Protein AF-A0A9P7EJX8-F1 (afdb_monomer)

Solvent-accessible surface area (backbone atoms only — not comparable to full-atom values): 15340 Å² total; per-residue (Å²): 136,83,82,81,83,66,91,80,77,74,82,81,73,93,56,103,57,79,63,87,86,61,82,77,66,73,49,73,48,59,25,23,28,39,78,60,72,62,16,41,35,66,55,24,48,27,81,66,81,77,75,53,60,70,74,69,11,28,27,28,39,29,32,31,65,35,89,52,68,70,56,25,50,55,35,51,53,51,51,52,51,51,50,51,50,48,61,71,68,46,83,40,96,41,62,50,67,29,66,46,76,57,99,92,43,66,27,44,43,34,44,42,62,32,36,41,76,42,96,66,75,48,77,94,48,93,87,71,68,67,66,65,63,58,50,51,47,50,63,75,46,68,83,57,70,64,58,80,91,47,42,72,60,48,66,63,42,52,40,50,30,39,83,46,79,61,54,36,27,49,94,90,38,79,47,56,37,82,49,33,46,71,60,50,39,51,12,32,31,36,39,33,30,35,75,46,78,49,73,61,88,66,36,28,35,45,42,32,34,70,69,37,32,38,56,76,40,78,26,83,75,70,73,76,60,90,66,74,76,79,74,79,54,69,76,48,50,58,54,51,50,55,52,50,54,60,53,55,61,60,63,69,73,72,79,84,83,87,87,131

Radius of gyration: 24.6 Å; Cα contacts (8 Å, |Δi|>4): 377; chains: 1; bounding box: 68×64×79 Å

Organism: NCBI:txid48587

pLDDT: mean 80.69, std 19.24, range [31.59, 98.5]

Sequence (260 aa):
MTQHFDPHSYHIKQSNVVNEDEEPFLTTIVGCTSTYHLRCGPAGNHFSGGMSPLEKAKFQFHICRPVNAELGTDFTAAVNNLETLQNQVGKTKEYKNMIVEDVTGKMICFTSNVFTTRDETVPDSPHRQNTQNASKMDEETRDWPIPDELLKEFDILKYKFKAHPFPLYHENHLVQPVHANEIINSTMVEVQFHIQHWQIKDIGSFQATPEKVTILKLGLIRVLSNYKCPIEEEDNAEQLELKRMHLNDKASTSKVVSET

Nearest PDB structures (foldseek):
  5odj-assembly1_A  TM=6.185E-01  e=7.480E-05  Hafnia phage Enc34
  4jg2-assembly1_A  TM=5.163E-01  e=2.854E-04  Bacillus cereus ATCC 10987
  5odk-assembly2_B  TM=5.270E-01  e=1.293E-04  Hafnia phage Enc34
  4klk-assembly1_A  TM=5.809E-01  e=1.771E-03  Enterococcus faecalis V583
  5odk-assembly1_A  TM=5.038E-01  e=7.556E-04  Hafnia phage Enc34

Structure (mmCIF, N/CA/C/O backbone):
data_AF-A0A9P7EJX8-F1
#
_entry.id   AF-A0A9P7EJX8-F1
#
loop_
_atom_site.group_PDB
_atom_site.id
_atom_site.type_symbol
_atom_site.label_atom_id
_atom_site.label_alt_id
_atom_site.label_comp_id
_atom_site.label_asym_id
_atom_site.label_entity_id
_atom_site.label_seq_id
_ato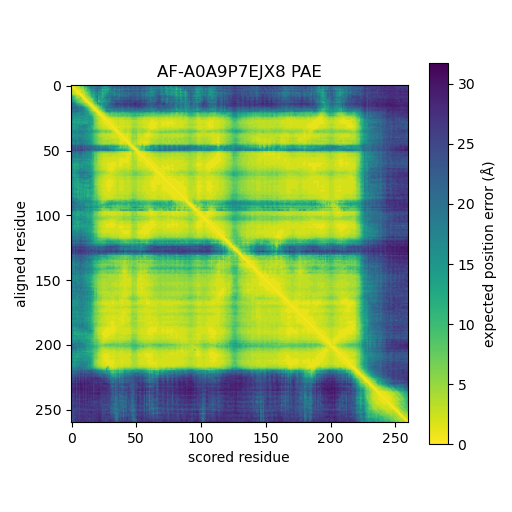m_site.pdbx_PDB_ins_code
_atom_site.Cartn_x
_atom_site.Cartn_y
_atom_site.Cartn_z
_atom_site.occupancy
_atom_site.B_iso_or_equiv
_atom_site.auth_seq_id
_atom_site.auth_comp_id
_atom_site.auth_asym_id
_atom_site.auth_atom_id
_atom_site.pdbx_PDB_model_num
ATOM 1 N N . MET A 1 1 ? -5.605 -17.140 17.287 1.00 33.16 1 MET A N 1
ATOM 2 C CA . MET A 1 1 ? -4.681 -16.562 18.285 1.00 33.16 1 MET A CA 1
ATOM 3 C C . MET A 1 1 ? -4.890 -15.063 18.248 1.00 33.16 1 MET A C 1
ATOM 5 O O . MET A 1 1 ? -4.508 -14.446 17.267 1.00 33.16 1 MET A O 1
ATOM 9 N N . THR A 1 2 ? -5.580 -14.501 19.234 1.00 31.59 2 THR A N 1
ATOM 10 C CA . THR A 1 2 ? -5.871 -13.063 19.300 1.00 31.59 2 THR A CA 1
ATOM 11 C C . THR A 1 2 ? -4.712 -12.403 20.042 1.00 31.59 2 THR A C 1
ATOM 13 O O . THR A 1 2 ? -4.545 -12.644 21.236 1.00 31.59 2 THR A O 1
ATOM 16 N N . GLN A 1 3 ? -3.852 -11.655 19.345 1.00 35.38 3 GLN A N 1
ATOM 17 C CA . GLN A 1 3 ? -2.844 -10.837 20.022 1.00 35.38 3 GLN A CA 1
ATOM 18 C C . GLN A 1 3 ? -3.570 -9.703 20.749 1.00 35.38 3 GLN A C 1
ATOM 20 O O . GLN A 1 3 ? -4.262 -8.895 20.134 1.00 35.38 3 GLN A O 1
ATOM 25 N N . HIS A 1 4 ? -3.461 -9.688 22.075 1.00 35.22 4 HIS A N 1
ATOM 26 C CA . HIS A 1 4 ? -4.051 -8.647 22.901 1.00 35.22 4 HIS A CA 1
ATOM 27 C C . HIS A 1 4 ? -3.188 -7.388 22.772 1.00 35.22 4 HIS A C 1
ATOM 29 O O . HIS A 1 4 ? -2.002 -7.406 23.092 1.00 35.22 4 HIS A O 1
ATOM 35 N N . PHE A 1 5 ? -3.775 -6.320 22.243 1.00 42.06 5 PHE A N 1
ATOM 36 C CA . PHE A 1 5 ? -3.111 -5.037 22.039 1.00 42.06 5 PHE A CA 1
ATOM 37 C C . PHE A 1 5 ? -2.985 -4.316 23.391 1.00 42.06 5 PHE A C 1
ATOM 39 O O . PHE A 1 5 ? -4.009 -3.974 23.983 1.00 42.06 5 PHE A O 1
ATOM 46 N N . ASP A 1 6 ? -1.763 -4.113 23.893 1.00 47.56 6 ASP A N 1
ATOM 47 C CA . ASP A 1 6 ? -1.512 -3.316 25.102 1.00 47.56 6 ASP A CA 1
ATOM 48 C C . ASP A 1 6 ? -1.245 -1.844 24.718 1.00 47.56 6 ASP A C 1
ATOM 50 O O . ASP A 1 6 ? -0.163 -1.536 24.203 1.00 47.56 6 ASP A O 1
ATOM 54 N N . PRO A 1 7 ? -2.194 -0.919 24.971 1.00 40.44 7 PRO A N 1
ATOM 55 C CA . PRO A 1 7 ? -2.060 0.498 24.637 1.00 40.44 7 PRO A CA 1
ATOM 56 C C . PRO A 1 7 ? -0.986 1.238 25.454 1.00 40.44 7 PRO A C 1
ATOM 58 O O . PRO A 1 7 ? -0.705 2.399 25.160 1.00 40.44 7 PRO A O 1
ATOM 61 N N . HIS A 1 8 ? -0.378 0.613 26.468 1.00 38.78 8 HIS A N 1
ATOM 62 C CA . HIS A 1 8 ? 0.602 1.252 27.349 1.00 38.78 8 HIS A CA 1
ATOM 63 C C . HIS A 1 8 ? 2.061 0.852 27.086 1.00 38.78 8 HIS A C 1
ATOM 65 O O . HIS A 1 8 ? 2.954 1.439 27.695 1.00 38.78 8 HIS A O 1
ATOM 71 N N . SER A 1 9 ? 2.334 -0.069 26.153 1.00 35.59 9 SER A N 1
ATOM 72 C CA . SER A 1 9 ? 3.714 -0.483 25.826 1.00 35.59 9 SER A CA 1
ATOM 73 C C . SER A 1 9 ? 4.438 0.424 24.812 1.00 35.59 9 SER A C 1
ATOM 75 O O . SER A 1 9 ? 5.581 0.162 24.439 1.00 35.59 9 SER A O 1
ATOM 77 N N . TYR A 1 10 ? 3.814 1.522 24.375 1.00 43.91 10 TYR A N 1
ATOM 78 C CA . TYR A 1 10 ? 4.376 2.395 23.344 1.00 43.91 10 TYR A CA 1
ATOM 79 C C . TYR A 1 10 ? 5.383 3.403 23.906 1.00 43.91 10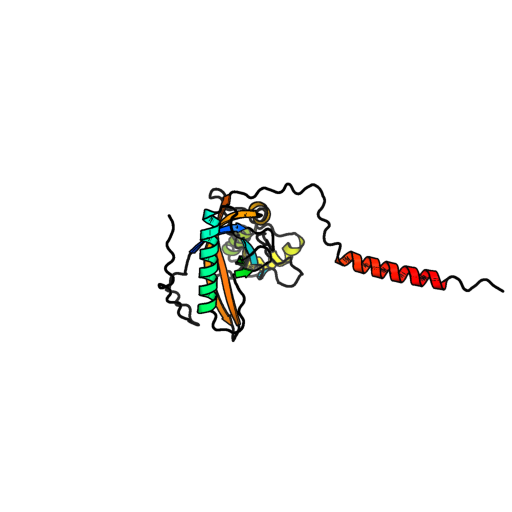 TYR A C 1
ATOM 81 O O . TYR A 1 10 ? 5.023 4.445 24.456 1.00 43.91 10 TYR A O 1
ATOM 89 N N . HIS A 1 11 ? 6.669 3.151 23.666 1.00 35.59 11 HIS A N 1
ATOM 90 C CA . HIS A 1 11 ? 7.704 4.183 23.704 1.00 35.59 11 HIS A CA 1
ATOM 91 C C . HIS A 1 11 ? 7.912 4.770 22.304 1.00 35.59 11 HIS A C 1
ATOM 93 O O . HIS A 1 11 ? 8.893 4.479 21.633 1.00 35.59 11 HIS A O 1
ATOM 99 N N . ILE A 1 12 ? 6.998 5.635 21.855 1.00 38.69 12 ILE A N 1
ATOM 100 C CA . ILE A 1 12 ? 7.214 6.412 20.626 1.00 38.69 12 ILE A CA 1
ATOM 101 C C . ILE A 1 12 ? 8.067 7.627 20.979 1.00 38.69 12 ILE A C 1
ATOM 103 O O . ILE A 1 12 ? 7.575 8.643 21.478 1.00 38.69 12 ILE A O 1
ATOM 107 N N . LYS A 1 13 ? 9.375 7.522 20.740 1.00 37.62 13 LYS A N 1
ATOM 108 C CA . LYS A 1 13 ? 10.262 8.684 20.750 1.00 37.62 13 LYS A CA 1
ATOM 109 C C . LYS A 1 13 ? 10.096 9.432 19.432 1.00 37.62 13 LYS A C 1
ATOM 111 O O . LYS A 1 13 ? 10.305 8.886 18.358 1.00 37.62 13 LYS A O 1
ATOM 116 N N . GLN A 1 14 ? 9.735 10.710 19.522 1.00 36.97 14 GLN A N 1
ATOM 117 C CA . GLN A 1 14 ? 9.867 11.645 18.409 1.00 36.97 14 GLN A CA 1
ATOM 118 C C . GLN A 1 14 ? 11.360 11.859 18.149 1.00 36.97 14 GLN A C 1
ATOM 120 O O . GLN A 1 14 ? 11.979 12.700 18.800 1.00 36.97 14 GLN A O 1
ATOM 125 N N . SER A 1 15 ? 11.963 11.085 17.254 1.00 35.75 15 SER A N 1
ATOM 126 C CA . SER A 1 15 ? 13.341 11.312 16.840 1.00 35.75 15 SER A CA 1
ATOM 127 C C . SER A 1 15 ? 13.385 11.750 15.378 1.00 35.75 15 SER A C 1
ATOM 129 O O . SER A 1 15 ? 12.932 11.061 14.474 1.00 35.75 15 SER A O 1
ATOM 131 N N . ASN A 1 16 ? 14.008 12.904 15.136 1.00 39.25 16 ASN A N 1
ATOM 132 C CA . ASN A 1 16 ? 14.487 13.308 13.806 1.00 39.25 16 ASN A CA 1
ATOM 133 C C . ASN A 1 16 ? 15.722 12.484 13.366 1.00 39.25 16 ASN A C 1
ATOM 135 O O . ASN A 1 16 ? 16.408 12.844 12.416 1.00 39.25 16 ASN A O 1
ATOM 139 N N . VAL A 1 17 ? 16.026 11.411 14.099 1.00 44.44 17 VAL A N 1
ATOM 140 C CA . VAL A 1 17 ? 17.123 10.471 13.897 1.00 44.44 17 VAL A CA 1
ATOM 141 C C . VAL A 1 17 ? 16.513 9.100 14.151 1.00 44.44 17 VAL A C 1
ATOM 143 O O . VAL A 1 17 ? 16.244 8.749 15.299 1.00 44.44 17 VAL A O 1
ATOM 146 N N . VAL A 1 18 ? 16.193 8.365 13.091 1.00 50.22 18 VAL A N 1
ATOM 147 C CA . VAL A 1 18 ? 15.819 6.954 13.217 1.00 50.22 18 VAL A CA 1
ATOM 148 C C . VAL A 1 18 ? 17.019 6.269 13.869 1.00 50.22 18 VAL A C 1
ATOM 150 O O . VAL A 1 18 ? 18.108 6.294 13.302 1.00 50.22 18 VAL A O 1
ATOM 153 N N . ASN A 1 19 ? 16.864 5.746 15.087 1.00 50.44 19 ASN A N 1
ATOM 154 C CA . ASN A 1 19 ? 17.836 4.786 15.597 1.00 50.44 19 ASN A CA 1
ATOM 155 C C . ASN A 1 19 ? 17.706 3.568 14.682 1.00 50.44 19 ASN A C 1
ATOM 157 O O . ASN A 1 19 ? 16.684 2.891 14.730 1.00 50.44 19 ASN A O 1
ATOM 161 N N . GLU A 1 20 ? 18.702 3.329 13.828 1.00 58.47 20 GLU A N 1
ATOM 162 C CA . GLU A 1 20 ? 18.713 2.199 12.884 1.00 58.47 20 GLU A CA 1
ATOM 163 C C . GLU A 1 20 ? 18.635 0.834 13.597 1.00 58.47 20 GLU A C 1
ATOM 165 O O . GLU A 1 20 ? 18.318 -0.170 12.967 1.00 58.47 20 GLU A O 1
ATOM 170 N N . ASP A 1 21 ? 18.863 0.813 14.914 1.00 66.50 21 ASP A N 1
ATOM 171 C CA . ASP A 1 21 ? 18.876 -0.389 15.747 1.00 66.50 21 ASP A CA 1
ATOM 172 C C . ASP A 1 21 ? 17.504 -0.786 16.333 1.00 66.50 21 ASP A C 1
ATOM 174 O O . ASP A 1 21 ? 17.399 -1.840 16.962 1.00 66.50 21 ASP A O 1
ATOM 178 N N . GLU A 1 22 ? 16.451 0.030 16.187 1.00 73.81 22 GLU A N 1
ATOM 179 C CA . GLU A 1 22 ? 15.116 -0.319 16.699 1.00 73.81 22 GLU A CA 1
ATOM 180 C C . GLU A 1 22 ? 14.277 -1.035 15.628 1.00 73.81 22 GLU A C 1
ATOM 182 O O . GLU A 1 22 ? 14.058 -0.523 14.529 1.00 73.81 22 GLU A O 1
ATOM 187 N N . GLU A 1 23 ? 13.794 -2.236 15.962 1.00 78.44 23 GLU A N 1
ATOM 188 C CA . GLU A 1 23 ? 12.949 -3.044 15.081 1.00 78.44 23 GLU A CA 1
ATOM 189 C C . GLU A 1 23 ? 11.641 -2.292 14.758 1.00 78.44 23 GLU A C 1
ATOM 191 O O . GLU A 1 23 ? 10.986 -1.772 15.672 1.00 78.44 23 GLU A O 1
ATOM 196 N N . PRO A 1 24 ? 11.240 -2.192 13.474 1.00 80.94 24 PRO A N 1
ATOM 197 C CA . PRO A 1 24 ? 10.041 -1.458 13.098 1.00 80.94 24 PRO A CA 1
ATOM 198 C C . PRO A 1 24 ? 8.798 -2.083 13.739 1.00 80.94 24 PRO A C 1
ATOM 200 O O . PRO A 1 24 ? 8.643 -3.302 13.793 1.00 80.94 24 PRO A O 1
ATOM 203 N N . PHE A 1 25 ? 7.871 -1.235 14.191 1.00 85.19 25 PHE A N 1
ATOM 204 C CA . PHE A 1 25 ? 6.583 -1.701 14.699 1.00 85.19 25 PHE A CA 1
ATOM 205 C C . PHE A 1 25 ? 5.805 -2.405 13.583 1.00 85.19 25 PHE A C 1
ATOM 207 O O . PHE A 1 25 ? 5.335 -1.757 12.645 1.00 85.19 25 PHE A O 1
ATOM 214 N N . LEU A 1 26 ? 5.653 -3.721 13.723 1.00 92.00 26 LEU A N 1
ATOM 215 C CA . LEU A 1 26 ? 4.950 -4.582 12.784 1.00 92.00 26 LEU A CA 1
ATOM 216 C C . LEU A 1 26 ? 3.637 -5.062 13.396 1.00 92.00 26 LEU A C 1
ATOM 218 O O . LEU A 1 26 ? 3.611 -5.603 14.502 1.00 92.00 26 LEU A O 1
ATOM 222 N N . THR A 1 27 ? 2.537 -4.881 12.675 1.00 95.38 27 THR A N 1
ATOM 223 C CA . THR A 1 27 ? 1.206 -5.300 13.124 1.00 95.38 27 THR A CA 1
ATOM 224 C C . THR A 1 27 ? 0.407 -5.910 11.978 1.00 95.38 27 THR A C 1
ATOM 226 O O . THR A 1 27 ? 0.772 -5.779 10.809 1.00 95.38 27 THR A O 1
ATOM 229 N N . THR A 1 28 ? -0.693 -6.579 12.318 1.00 97.31 28 THR A N 1
ATOM 230 C CA . THR A 1 28 ? -1.565 -7.267 11.368 1.00 97.31 28 THR A CA 1
ATOM 231 C C . THR A 1 28 ? -3.013 -6.851 11.573 1.00 97.31 28 THR A C 1
ATOM 233 O O . THR A 1 28 ? -3.493 -6.753 12.702 1.00 97.31 28 THR A O 1
ATOM 236 N N . ILE A 1 29 ? -3.735 -6.643 10.475 1.00 98.06 29 ILE A N 1
ATOM 237 C CA . ILE A 1 29 ? -5.169 -6.358 10.486 1.00 98.06 29 ILE A CA 1
ATOM 238 C C . ILE A 1 29 ? -5.903 -7.167 9.424 1.00 98.06 29 ILE A C 1
ATOM 240 O O . ILE A 1 29 ? -5.393 -7.386 8.329 1.00 98.06 29 ILE A O 1
ATOM 244 N N . VAL A 1 30 ? -7.127 -7.583 9.738 1.00 98.19 30 VAL A N 1
ATOM 245 C CA . VAL A 1 30 ? -8.012 -8.271 8.795 1.00 98.19 30 VAL A CA 1
ATOM 246 C C . VAL A 1 30 ? -9.141 -7.333 8.391 1.00 98.19 30 VAL A C 1
ATOM 248 O O . VAL A 1 30 ? -9.837 -6.792 9.246 1.00 98.19 30 VAL A O 1
ATOM 251 N N . GLY A 1 31 ? -9.333 -7.146 7.088 1.00 97.38 31 GLY A N 1
ATOM 252 C CA . GLY A 1 31 ? -10.320 -6.224 6.530 1.00 97.38 31 GLY A CA 1
ATOM 253 C C . GLY A 1 31 ? -10.897 -6.714 5.206 1.00 97.38 31 GLY A C 1
ATOM 254 O O . GLY A 1 31 ? -10.436 -7.699 4.631 1.00 97.38 31 GLY A O 1
ATOM 255 N N . CYS A 1 32 ? -11.907 -6.012 4.704 1.00 97.19 32 CYS A N 1
ATOM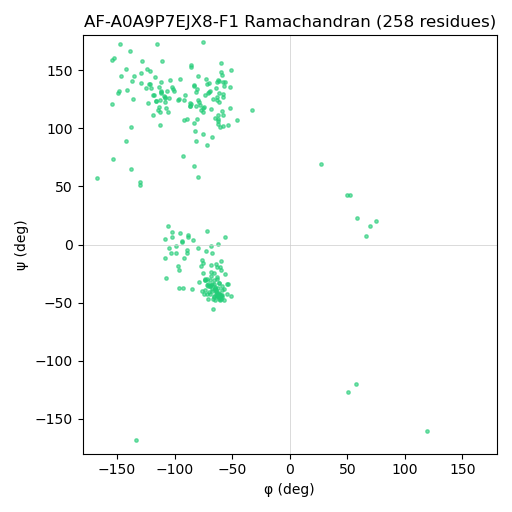 256 C CA . CYS A 1 32 ? -12.366 -6.152 3.323 1.00 97.19 32 CYS A CA 1
ATOM 257 C C . CYS A 1 32 ? -11.800 -4.999 2.506 1.00 97.19 32 CYS A C 1
ATOM 259 O O . CYS A 1 32 ? -11.878 -3.854 2.930 1.00 97.19 32 CYS A O 1
ATOM 261 N N . THR A 1 33 ? -11.227 -5.258 1.345 1.00 96.75 33 THR A N 1
ATOM 262 C CA . THR A 1 33 ? -10.736 -4.175 0.491 1.00 96.75 33 THR A CA 1
ATOM 263 C C . THR A 1 33 ? -11.891 -3.381 -0.111 1.00 96.75 33 THR A C 1
ATOM 265 O O . THR A 1 33 ? -12.909 -3.930 -0.541 1.00 96.75 33 THR A O 1
ATOM 268 N N . SER A 1 34 ? -11.730 -2.063 -0.152 1.00 93.81 34 SER A N 1
ATOM 269 C CA . SER A 1 34 ? -12.680 -1.183 -0.819 1.00 93.81 34 SER A CA 1
ATOM 270 C C . SER A 1 34 ? -12.452 -1.191 -2.329 1.00 93.81 34 SER A C 1
ATOM 272 O O . SER A 1 34 ? -11.321 -1.238 -2.809 1.00 93.81 34 SER A O 1
ATOM 274 N N . THR A 1 35 ? -13.545 -1.079 -3.081 1.00 90.19 35 THR A N 1
ATOM 275 C CA . THR A 1 35 ? -13.505 -0.797 -4.530 1.00 90.19 35 THR A CA 1
ATOM 276 C C . THR A 1 35 ? -12.996 0.622 -4.828 1.00 90.19 35 THR A C 1
ATOM 278 O O . THR A 1 35 ? -12.598 0.923 -5.951 1.00 90.19 35 THR A O 1
ATOM 281 N N . TYR A 1 36 ? -13.016 1.503 -3.825 1.00 87.56 36 TYR A N 1
ATOM 282 C CA . TYR A 1 36 ? -12.664 2.911 -3.943 1.00 87.56 36 TYR A CA 1
ATOM 283 C C . TYR A 1 36 ? -11.144 3.133 -3.894 1.00 87.56 36 TYR A C 1
ATOM 285 O O . TYR A 1 36 ? -10.459 2.638 -2.995 1.00 87.56 36 TYR A O 1
ATOM 293 N N . HIS A 1 37 ? -10.623 3.910 -4.854 1.00 84.94 37 HIS A N 1
ATOM 294 C CA . HIS A 1 37 ? -9.191 4.232 -5.009 1.00 84.94 37 HIS A CA 1
ATOM 295 C C . HIS A 1 37 ? -8.263 3.017 -4.980 1.00 84.94 37 HIS A C 1
ATOM 297 O O . HIS A 1 37 ? -7.190 3.049 -4.378 1.00 84.94 37 HIS A O 1
ATOM 303 N N . LEU A 1 38 ? -8.665 1.944 -5.658 1.00 92.38 38 LEU A N 1
ATOM 304 C CA . LEU A 1 38 ? -7.834 0.761 -5.805 1.00 92.38 38 LEU A CA 1
ATOM 305 C C . LEU A 1 38 ? -6.792 0.954 -6.919 1.00 92.38 38 LEU A C 1
ATOM 307 O O . LEU A 1 38 ? -7.112 0.981 -8.109 1.00 92.38 38 LEU A O 1
ATOM 311 N N . ARG A 1 39 ? -5.530 1.115 -6.523 1.00 94.62 39 ARG A N 1
ATOM 312 C CA . ARG A 1 39 ? -4.381 1.442 -7.378 1.00 94.62 39 ARG A CA 1
ATOM 313 C C . ARG A 1 39 ? -3.220 0.478 -7.117 1.00 94.62 39 ARG A C 1
ATOM 315 O O . ARG A 1 39 ? -2.110 0.911 -6.860 1.00 94.62 39 ARG A O 1
ATOM 322 N N . CYS A 1 40 ? -3.462 -0.826 -7.154 1.00 94.06 40 CYS A N 1
ATOM 323 C CA . CYS A 1 40 ? -2.469 -1.888 -6.937 1.00 94.06 40 CYS A CA 1
ATOM 324 C C . CYS A 1 40 ? -1.817 -2.417 -8.231 1.00 94.06 40 CYS A C 1
ATOM 326 O O . CYS A 1 40 ? -1.032 -3.358 -8.178 1.00 94.06 40 CYS A O 1
ATOM 328 N N . GLY A 1 41 ? -2.153 -1.842 -9.390 1.00 92.56 41 GLY A N 1
ATOM 329 C CA . GLY A 1 41 ? -1.564 -2.209 -10.679 1.00 92.56 41 GLY A CA 1
ATOM 330 C C . GLY A 1 41 ? -0.130 -1.684 -10.882 1.00 92.56 41 GLY A C 1
ATOM 331 O O . GLY A 1 41 ? 0.356 -0.880 -10.089 1.00 92.56 41 GLY A O 1
ATOM 332 N N . PRO A 1 42 ? 0.534 -2.063 -11.985 1.00 90.75 42 PRO A N 1
ATOM 333 C CA . PRO A 1 42 ? 1.966 -1.829 -12.249 1.00 90.75 42 PRO A CA 1
ATOM 334 C C . PRO A 1 42 ? 2.393 -0.358 -12.374 1.00 90.75 42 PRO A C 1
ATOM 336 O O . PRO A 1 42 ? 3.579 -0.061 -12.269 1.00 90.75 42 PRO A O 1
ATOM 339 N N . ALA A 1 43 ? 1.446 0.560 -12.585 1.00 92.31 43 ALA A N 1
ATOM 340 C CA . ALA A 1 43 ? 1.679 2.008 -12.594 1.00 92.31 43 ALA A CA 1
ATOM 341 C C . ALA A 1 43 ? 1.094 2.714 -11.355 1.00 92.31 43 ALA A C 1
ATOM 343 O O . ALA A 1 43 ? 1.091 3.943 -11.276 1.00 92.31 43 ALA A O 1
ATOM 344 N N . GLY A 1 44 ? 0.550 1.953 -10.399 1.00 92.38 44 GLY A N 1
ATOM 345 C CA . GLY A 1 44 ? -0.062 2.474 -9.184 1.00 92.38 44 GLY A CA 1
ATOM 346 C C . GLY A 1 44 ? -1.088 3.576 -9.459 1.00 92.38 44 GLY A C 1
ATOM 347 O O . GLY A 1 44 ? -2.024 3.414 -10.246 1.00 92.38 44 GLY A O 1
ATOM 348 N N . ASN A 1 45 ? -0.902 4.713 -8.796 1.00 91.56 45 ASN A N 1
ATOM 349 C CA . ASN A 1 45 ? -1.728 5.910 -8.926 1.00 91.56 45 ASN A CA 1
ATOM 350 C C . ASN A 1 45 ? -1.291 6.888 -10.040 1.00 91.56 45 ASN A C 1
ATOM 352 O O . ASN A 1 45 ? -1.865 7.968 -10.125 1.00 91.56 45 ASN A O 1
ATOM 356 N N . HIS A 1 46 ? -0.334 6.551 -10.913 1.00 88.69 46 HIS A N 1
ATOM 357 C CA . HIS A 1 46 ? 0.137 7.468 -11.965 1.00 88.69 46 HIS A CA 1
ATOM 358 C C . 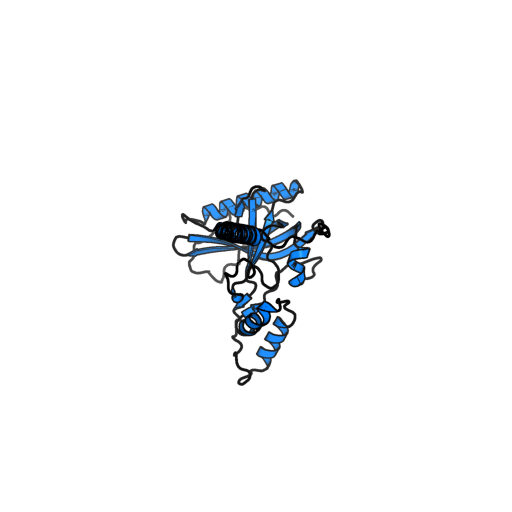HIS A 1 46 ? -0.993 7.963 -12.893 1.00 88.69 46 HIS A C 1
ATOM 360 O O . HIS A 1 46 ? -1.043 9.139 -13.246 1.00 88.69 46 HIS A O 1
ATOM 366 N N . PHE A 1 47 ? -1.952 7.091 -13.227 1.00 76.75 47 PHE A N 1
ATOM 367 C CA . PHE A 1 47 ? -3.051 7.407 -14.147 1.00 76.75 47 PHE A CA 1
ATOM 368 C C . PHE A 1 47 ? -4.127 8.354 -13.585 1.00 76.75 47 PHE A C 1
ATOM 370 O O . PHE A 1 47 ? -5.022 8.753 -14.325 1.00 76.75 47 PHE A O 1
ATOM 377 N N . SER A 1 48 ? -4.086 8.744 -12.304 1.00 66.25 48 SER A N 1
ATOM 378 C CA . SER A 1 48 ? -5.066 9.695 -11.764 1.00 66.25 48 SER A CA 1
ATOM 379 C C . SER A 1 48 ? -4.682 11.141 -12.106 1.00 66.25 48 SER A C 1
ATOM 381 O O . SER A 1 48 ? -3.978 11.800 -11.342 1.00 66.25 48 SER A O 1
ATOM 383 N N . GLY A 1 49 ? -5.139 11.636 -13.259 1.00 62.25 49 GLY A N 1
ATOM 384 C CA . GLY A 1 49 ? -5.155 13.072 -13.576 1.00 62.25 49 GLY A CA 1
ATOM 385 C C . GLY A 1 49 ? -3.804 13.713 -13.926 1.00 62.25 49 GLY A C 1
ATOM 386 O O . GLY A 1 49 ? -3.668 14.926 -13.807 1.00 62.25 49 GLY A O 1
ATOM 387 N N . GLY A 1 50 ? -2.799 12.926 -14.330 1.00 59.59 50 GLY A N 1
ATOM 388 C CA . GLY A 1 50 ? -1.569 13.435 -14.961 1.00 59.59 50 GLY A CA 1
ATOM 389 C C . GLY A 1 50 ? -0.606 14.224 -14.062 1.00 59.59 50 GLY A C 1
ATOM 390 O O . GLY A 1 50 ? 0.262 14.922 -14.578 1.00 59.59 50 GLY A O 1
ATOM 391 N N . MET A 1 51 ? -0.738 14.149 -12.732 1.00 65.38 51 MET A N 1
ATOM 392 C CA . MET A 1 51 ? 0.017 15.032 -11.826 1.00 65.38 51 MET A CA 1
ATOM 393 C C . MET A 1 51 ? 1.301 14.444 -11.220 1.00 65.38 51 MET A C 1
ATOM 395 O O . MET A 1 51 ? 2.138 15.219 -10.754 1.00 65.38 51 MET A O 1
ATOM 399 N N . SER A 1 52 ? 1.510 13.122 -11.207 1.00 85.50 52 SER A N 1
ATOM 400 C CA . SER A 1 52 ? 2.718 12.529 -10.603 1.00 85.50 52 SER A CA 1
ATOM 401 C C . SER A 1 52 ? 3.582 11.770 -11.616 1.00 85.50 52 SER A C 1
ATOM 403 O O . SER A 1 52 ? 3.059 10.861 -12.259 1.00 85.50 52 SER A O 1
ATOM 405 N N . PRO A 1 53 ? 4.898 12.056 -11.701 1.00 92.50 53 PRO A N 1
ATOM 406 C CA . PRO A 1 53 ? 5.858 11.251 -12.465 1.00 92.50 53 PRO A CA 1
ATOM 407 C C . PRO A 1 53 ? 5.771 9.760 -12.123 1.00 92.50 53 PRO A C 1
ATOM 409 O O . PRO A 1 53 ? 5.469 9.422 -10.972 1.00 92.50 53 PRO A O 1
ATOM 412 N N . LEU A 1 54 ? 6.077 8.874 -13.076 1.00 93.75 54 LEU A N 1
ATOM 413 C CA . LEU A 1 54 ? 5.992 7.423 -12.875 1.00 93.75 54 LEU A CA 1
ATOM 414 C C . LEU A 1 54 ? 6.879 6.952 -11.714 1.00 93.75 54 LEU A C 1
ATOM 416 O O . LEU A 1 54 ? 6.459 6.108 -10.932 1.00 93.75 54 LEU A O 1
ATOM 420 N N . GLU A 1 55 ? 8.047 7.569 -11.510 1.00 94.31 55 GLU A N 1
ATOM 421 C CA . GLU A 1 55 ? 8.958 7.281 -10.382 1.00 94.31 55 GLU A CA 1
ATOM 422 C C . GLU A 1 55 ? 8.340 7.528 -8.996 1.00 94.31 55 GLU A C 1
ATOM 424 O O . GLU A 1 55 ? 8.818 6.989 -8.001 1.00 94.31 55 GLU A O 1
ATOM 429 N N . LYS A 1 56 ? 7.264 8.320 -8.917 1.00 94.81 56 LYS A N 1
ATOM 430 C CA . LYS A 1 56 ? 6.523 8.600 -7.678 1.00 94.81 56 LYS A CA 1
ATOM 431 C C . LYS A 1 56 ? 5.227 7.805 -7.571 1.00 94.81 56 LYS A C 1
ATOM 433 O O . LYS A 1 56 ? 4.455 8.054 -6.643 1.00 94.81 56 LYS A O 1
ATOM 438 N N . ALA A 1 57 ? 4.976 6.885 -8.503 1.00 94.94 57 ALA A N 1
ATOM 439 C CA . ALA A 1 57 ? 3.806 6.030 -8.465 1.00 94.94 57 ALA A CA 1
ATOM 440 C C . ALA A 1 57 ? 3.764 5.239 -7.155 1.00 94.94 57 ALA A C 1
ATOM 442 O O . ALA A 1 57 ? 4.766 4.681 -6.694 1.00 94.94 57 ALA A O 1
ATOM 443 N N . LYS A 1 58 ? 2.574 5.176 -6.565 1.00 95.50 58 LYS A N 1
ATOM 444 C CA . LYS A 1 58 ? 2.302 4.414 -5.350 1.00 95.50 58 LYS A CA 1
ATOM 445 C C . LYS A 1 58 ? 1.217 3.388 -5.598 1.00 95.50 58 LYS A C 1
ATOM 447 O O . LYS A 1 58 ? 0.196 3.704 -6.212 1.00 95.50 58 LYS A O 1
ATOM 452 N N . PHE A 1 59 ? 1.416 2.193 -5.056 1.00 96.19 59 PHE A N 1
ATOM 453 C CA . PHE A 1 59 ? 0.298 1.325 -4.759 1.00 96.19 59 PHE A CA 1
ATOM 454 C C . PHE A 1 59 ? -0.558 1.990 -3.694 1.00 96.19 59 PHE A C 1
ATOM 456 O O . PHE A 1 59 ? -0.028 2.503 -2.707 1.00 96.19 59 PHE A O 1
ATOM 463 N N . GLN A 1 60 ? -1.868 1.973 -3.890 1.00 96.19 60 GLN A N 1
ATOM 464 C CA . GLN A 1 60 ? -2.812 2.480 -2.907 1.00 96.19 60 GLN A CA 1
ATOM 465 C C . GLN A 1 60 ? -4.046 1.591 -2.867 1.00 96.19 60 GLN A C 1
ATOM 467 O O . GLN A 1 60 ? -4.598 1.242 -3.908 1.00 96.19 60 GLN A O 1
ATOM 472 N N . PHE A 1 61 ? -4.478 1.227 -1.667 1.00 97.19 61 PHE A N 1
ATOM 473 C CA . PHE A 1 61 ? -5.756 0.561 -1.449 1.00 97.19 61 PHE A CA 1
ATOM 474 C C . PHE A 1 61 ? -6.276 0.879 -0.052 1.00 97.19 61 PHE A C 1
ATOM 476 O O . PHE A 1 61 ? -5.524 1.284 0.836 1.00 97.19 61 PHE A O 1
ATOM 483 N N . HIS A 1 62 ? -7.575 0.686 0.135 1.00 97.56 62 HIS A N 1
ATOM 484 C CA . HIS A 1 62 ? -8.228 0.872 1.422 1.00 97.56 62 HIS A CA 1
ATOM 485 C C . HIS A 1 62 ? -8.796 -0.457 1.893 1.00 97.56 62 HIS A C 1
ATOM 487 O O . HIS A 1 62 ? -9.303 -1.228 1.075 1.00 97.56 62 HIS A O 1
ATOM 493 N N . ILE A 1 63 ? -8.763 -0.702 3.199 1.00 97.62 63 ILE A N 1
ATOM 494 C CA . ILE A 1 63 ? -9.573 -1.759 3.809 1.00 97.62 63 ILE A CA 1
ATOM 495 C C . ILE A 1 63 ? -10.654 -1.139 4.693 1.00 97.62 63 ILE A C 1
ATOM 497 O O . ILE A 1 63 ? -10.413 -0.165 5.407 1.00 97.62 63 ILE A O 1
ATOM 501 N N . CYS A 1 64 ? -11.842 -1.721 4.638 1.00 97.31 64 CYS A N 1
ATOM 502 C CA . CYS A 1 64 ? -13.013 -1.388 5.422 1.00 97.31 64 CYS A CA 1
ATOM 503 C C . CYS A 1 64 ? -13.400 -2.556 6.341 1.00 97.31 64 CYS A C 1
ATOM 505 O O . CYS A 1 64 ? -12.848 -3.663 6.273 1.00 97.31 64 CYS A O 1
ATOM 507 N N . ARG A 1 65 ? -14.372 -2.284 7.215 1.00 96.75 65 ARG A N 1
ATOM 508 C CA . ARG A 1 65 ? -14.890 -3.246 8.187 1.00 96.75 65 ARG A CA 1
ATOM 509 C C . ARG A 1 65 ? -15.423 -4.507 7.484 1.00 96.75 65 ARG A C 1
ATOM 511 O O . ARG A 1 65 ? -16.295 -4.389 6.622 1.00 96.75 65 ARG A O 1
ATOM 518 N N . PRO A 1 66 ? -14.978 -5.715 7.878 1.00 95.31 66 PRO A N 1
ATOM 519 C CA . PRO A 1 66 ? -15.552 -6.959 7.379 1.00 95.31 66 PRO A CA 1
ATOM 520 C C . PRO A 1 66 ? -17.047 -7.093 7.690 1.00 95.31 66 PRO A C 1
ATOM 522 O O . PRO A 1 66 ? -17.520 -6.663 8.742 1.00 95.31 66 PRO A O 1
ATOM 525 N N . VAL A 1 67 ? -17.785 -7.772 6.805 1.00 91.44 67 VAL A N 1
ATOM 526 C CA . VAL A 1 67 ? -19.219 -8.077 7.003 1.00 91.44 67 VAL A CA 1
ATOM 527 C C . VAL A 1 67 ? -19.437 -9.084 8.141 1.00 91.44 67 VAL A C 1
ATOM 529 O O . VAL A 1 67 ? -20.486 -9.088 8.783 1.00 91.44 67 VAL A O 1
ATOM 532 N N . ASN A 1 68 ? -18.451 -9.946 8.407 1.00 92.94 68 ASN A N 1
ATOM 533 C CA . ASN A 1 68 ? -18.494 -10.865 9.542 1.00 92.94 68 ASN A CA 1
ATOM 534 C C . ASN A 1 68 ? -18.523 -10.068 10.862 1.00 92.94 68 ASN A C 1
ATOM 536 O O . ASN A 1 68 ? -17.672 -9.211 11.084 1.00 92.94 68 ASN A O 1
ATOM 540 N N . ALA A 1 69 ? -19.495 -10.355 11.732 1.00 92.62 69 ALA A N 1
ATOM 541 C CA . ALA A 1 69 ? -19.737 -9.573 12.946 1.00 92.62 69 ALA A CA 1
ATOM 542 C C . ALA A 1 69 ? -18.582 -9.625 13.964 1.00 92.62 69 ALA A C 1
ATOM 544 O O . ALA A 1 69 ? -18.272 -8.602 14.580 1.00 92.62 69 ALA A O 1
ATOM 545 N N . GLU A 1 70 ? -17.942 -10.788 14.119 1.00 92.25 70 GLU A N 1
ATOM 546 C CA . GLU A 1 70 ? -16.815 -10.989 15.037 1.00 92.25 70 GLU A CA 1
ATOM 547 C C . GLU A 1 70 ? -15.606 -10.178 14.557 1.00 92.25 70 GLU A C 1
ATOM 549 O O . GLU A 1 70 ? -15.158 -9.264 15.249 1.00 92.25 70 GLU A O 1
ATOM 554 N N . LEU A 1 71 ? -15.186 -10.394 13.304 1.00 94.12 71 LEU A N 1
ATOM 555 C CA . LEU A 1 71 ? -14.087 -9.643 12.684 1.00 94.12 71 LEU A CA 1
ATOM 556 C C . LEU A 1 71 ? -14.382 -8.144 12.590 1.00 94.12 71 LEU A C 1
ATOM 558 O O . LEU A 1 71 ? -13.481 -7.319 12.691 1.00 94.12 71 LEU A O 1
ATOM 562 N N . GLY A 1 72 ? -15.646 -7.770 12.396 1.00 94.75 72 GLY A N 1
ATOM 563 C CA . GLY A 1 72 ? -16.058 -6.375 12.333 1.00 94.75 72 GLY A CA 1
ATOM 564 C C . GLY A 1 72 ? -15.865 -5.638 13.660 1.00 94.75 72 GLY A C 1
ATOM 565 O O . GLY A 1 72 ? -15.547 -4.450 13.652 1.00 94.75 72 GLY A O 1
ATOM 566 N N . THR A 1 73 ? -16.044 -6.325 14.790 1.00 96.12 73 THR A N 1
ATOM 567 C CA . THR A 1 73 ? -15.827 -5.747 16.125 1.00 96.12 73 THR A CA 1
ATOM 568 C C . THR A 1 73 ? -14.340 -5.527 16.378 1.00 96.12 73 THR A C 1
ATOM 570 O O . THR A 1 73 ? -13.948 -4.415 16.740 1.00 96.12 73 THR A O 1
ATOM 573 N N . ASP A 1 74 ? -13.516 -6.535 16.083 1.00 96.69 74 ASP A N 1
ATOM 574 C CA . ASP A 1 74 ? -12.056 -6.452 16.200 1.00 96.69 74 ASP A CA 1
ATOM 575 C C . ASP A 1 74 ? -11.476 -5.373 15.277 1.00 96.69 74 ASP A C 1
ATOM 577 O O . ASP A 1 74 ? -10.652 -4.564 15.702 1.00 96.69 74 ASP A O 1
ATOM 581 N N . PHE A 1 75 ? -11.967 -5.286 14.036 1.00 96.94 75 PHE A N 1
ATOM 582 C CA . PHE A 1 75 ? -11.570 -4.245 13.090 1.00 96.94 75 PHE A CA 1
ATOM 583 C C . PHE A 1 75 ? -11.874 -2.843 13.622 1.00 96.94 75 PHE A C 1
ATOM 585 O O . PHE A 1 75 ? -11.018 -1.963 13.579 1.00 96.94 75 PHE A O 1
ATOM 592 N N . THR A 1 76 ? -13.082 -2.616 14.147 1.00 96.69 76 THR A N 1
ATOM 593 C CA . THR A 1 76 ? -13.451 -1.313 14.715 1.00 96.69 76 THR A CA 1
ATOM 594 C C . THR A 1 76 ? -12.592 -0.959 15.927 1.00 96.69 76 THR A C 1
ATOM 596 O O . THR A 1 76 ? -12.145 0.182 16.029 1.00 96.69 76 THR A O 1
ATOM 599 N N . ALA A 1 77 ? -12.308 -1.917 16.812 1.00 96.56 77 ALA A N 1
ATOM 600 C CA . ALA A 1 77 ? -11.397 -1.694 17.932 1.00 96.56 77 ALA A CA 1
ATOM 601 C C . ALA A 1 77 ? -9.984 -1.328 17.445 1.00 96.56 77 ALA A C 1
ATOM 603 O O . ALA A 1 77 ? -9.404 -0.354 17.923 1.00 96.56 77 ALA A O 1
ATOM 604 N N . ALA A 1 78 ? -9.460 -2.044 16.446 1.00 96.56 78 ALA A N 1
ATOM 605 C CA . ALA A 1 78 ? -8.152 -1.767 15.863 1.00 96.56 78 ALA A CA 1
ATOM 606 C C . ALA A 1 78 ? -8.087 -0.377 15.208 1.00 96.56 78 ALA A C 1
ATOM 608 O O . ALA A 1 78 ? -7.149 0.372 15.468 1.00 96.56 78 ALA A O 1
ATOM 609 N N . VAL A 1 79 ? -9.099 0.016 14.426 1.00 96.62 79 VAL A N 1
ATOM 610 C CA . VAL A 1 79 ? -9.180 1.359 13.826 1.00 96.62 79 VAL A CA 1
ATOM 611 C C . VAL A 1 79 ? -9.204 2.452 14.896 1.00 96.62 79 VAL A C 1
ATOM 613 O O . VAL A 1 79 ? -8.463 3.424 14.776 1.00 96.62 79 VAL A O 1
ATOM 616 N N . ASN A 1 80 ? -9.986 2.282 15.965 1.00 96.00 80 ASN A N 1
ATOM 617 C CA . ASN A 1 80 ? -10.039 3.251 17.065 1.00 96.00 80 ASN A CA 1
ATOM 618 C C . ASN A 1 80 ? -8.696 3.355 17.811 1.00 96.00 80 ASN A C 1
ATOM 620 O O . ASN A 1 80 ? -8.284 4.450 18.202 1.00 96.00 80 ASN A O 1
ATOM 624 N N . ASN A 1 81 ? -7.988 2.235 17.984 1.00 95.50 81 ASN A N 1
ATOM 625 C CA . ASN A 1 81 ? -6.649 2.226 18.574 1.00 95.50 81 ASN A CA 1
ATOM 626 C C . ASN A 1 81 ? -5.639 2.956 17.679 1.00 95.50 81 ASN A C 1
ATOM 628 O O . ASN A 1 81 ? -4.867 3.773 18.176 1.00 95.50 81 ASN A O 1
ATOM 632 N N . LEU A 1 82 ? -5.670 2.716 16.364 1.00 94.38 82 LEU A N 1
ATOM 633 C CA . LEU A 1 82 ? -4.815 3.411 15.397 1.00 94.38 82 LEU A CA 1
ATOM 634 C C . LEU A 1 82 ? -5.118 4.911 15.345 1.00 94.38 82 LEU A C 1
ATOM 636 O O . LEU A 1 82 ? -4.201 5.722 15.304 1.00 94.38 82 LEU A O 1
ATOM 640 N N . GLU A 1 83 ? -6.387 5.300 15.390 1.00 93.75 83 GLU A N 1
ATOM 641 C CA . GLU A 1 83 ? -6.790 6.705 15.444 1.00 93.75 83 GLU A CA 1
ATOM 642 C C . GLU A 1 83 ? -6.320 7.377 16.740 1.00 93.75 83 GLU A C 1
ATOM 644 O O . GLU A 1 83 ? -5.764 8.474 16.708 1.00 93.75 83 GLU A O 1
ATOM 649 N N . THR A 1 84 ? -6.460 6.693 17.878 1.00 92.56 84 THR A N 1
ATOM 650 C CA . THR A 1 84 ? -5.932 7.160 19.168 1.00 92.56 84 THR A CA 1
ATOM 651 C C . THR A 1 84 ? -4.417 7.337 19.102 1.00 92.56 84 THR A C 1
ATOM 653 O O . THR A 1 84 ? -3.905 8.365 19.543 1.00 92.56 84 THR A O 1
ATOM 656 N N . LEU A 1 85 ? -3.705 6.390 18.487 1.00 90.75 85 LEU A N 1
ATOM 657 C CA . LEU A 1 85 ? -2.265 6.469 18.262 1.00 90.75 85 LEU A CA 1
ATOM 658 C C . LEU A 1 85 ? -1.893 7.686 17.403 1.00 90.75 85 LEU A C 1
ATOM 660 O O . LEU A 1 85 ? -1.006 8.452 17.780 1.00 90.75 85 LEU A O 1
ATOM 664 N N . GLN A 1 86 ? -2.595 7.908 16.285 1.00 90.19 86 GLN A N 1
ATOM 665 C CA . GLN A 1 86 ? -2.377 9.086 15.441 1.00 90.19 86 GLN A CA 1
ATOM 666 C C . GLN A 1 86 ? -2.595 10.384 16.224 1.00 90.19 86 GLN A C 1
ATOM 668 O O . GLN A 1 86 ? -1.778 11.292 16.120 1.00 90.19 86 GLN A O 1
ATOM 673 N N . ASN A 1 87 ? -3.647 10.459 17.042 1.00 89.44 87 ASN A N 1
ATOM 674 C CA . ASN A 1 87 ? -3.961 11.640 17.851 1.00 89.44 87 ASN A CA 1
ATOM 675 C C . ASN A 1 87 ? -2.919 11.898 18.951 1.00 89.44 87 ASN A C 1
ATOM 677 O O . ASN A 1 87 ? -2.647 13.047 19.290 1.00 89.44 87 ASN A O 1
ATOM 681 N N . GLN A 1 88 ? -2.331 10.844 19.522 1.00 88.88 88 GLN A N 1
ATOM 682 C CA . GLN A 1 88 ? -1.285 10.963 20.541 1.00 88.88 88 GLN A CA 1
ATOM 683 C C . GLN A 1 88 ? 0.060 11.406 19.948 1.00 88.88 88 GLN A C 1
ATOM 685 O O . GLN A 1 88 ? 0.785 12.191 20.563 1.00 88.88 88 GLN A O 1
ATOM 690 N N . VAL A 1 89 ? 0.407 10.897 18.763 1.00 86.81 89 VAL A N 1
ATOM 691 C CA . VAL A 1 89 ? 1.690 11.178 18.097 1.00 86.81 89 VAL A CA 1
ATOM 692 C C . VAL A 1 89 ? 1.637 12.480 17.293 1.00 86.81 89 VAL A C 1
ATOM 694 O O . VAL A 1 89 ? 2.606 13.247 17.282 1.00 86.81 89 VAL A O 1
ATOM 697 N N . GLY A 1 90 ? 0.508 12.743 16.639 1.00 81.38 90 GLY A N 1
ATOM 698 C CA . GLY A 1 90 ? 0.241 13.919 15.823 1.00 81.38 90 GLY A CA 1
ATOM 699 C C . GLY A 1 90 ? 0.068 15.157 16.691 1.00 81.38 90 GLY A C 1
ATOM 700 O O . GLY A 1 90 ? -1.040 15.544 17.038 1.00 81.38 90 GLY A O 1
ATOM 701 N N . LYS A 1 91 ? 1.179 15.809 17.044 1.00 77.69 91 LYS A N 1
ATOM 702 C CA . LYS A 1 91 ? 1.169 17.082 17.793 1.00 77.69 91 LYS A CA 1
ATOM 703 C C . LYS A 1 91 ? 0.886 18.301 16.908 1.00 77.69 91 LYS A C 1
ATOM 705 O O . LYS A 1 91 ? 0.860 19.429 17.399 1.00 77.69 91 LYS A O 1
ATOM 710 N N . THR A 1 92 ? 0.750 18.095 15.603 1.00 77.31 92 THR A N 1
ATOM 711 C CA . THR A 1 92 ? 0.569 19.150 14.610 1.00 77.31 92 THR A CA 1
ATOM 712 C C . THR A 1 92 ? -0.900 19.536 14.467 1.00 77.31 92 THR A C 1
ATOM 714 O O . THR A 1 92 ? -1.797 18.729 14.692 1.00 77.31 92 THR A O 1
ATOM 717 N N . LYS A 1 93 ? -1.157 20.786 14.061 1.00 75.81 93 LYS A N 1
ATOM 718 C CA . LYS A 1 93 ? -2.523 21.266 13.781 1.00 75.81 93 LYS A CA 1
ATOM 719 C C . LYS A 1 93 ? -3.147 20.562 12.579 1.00 75.81 93 LYS A C 1
ATOM 721 O O . LYS A 1 93 ? -4.358 20.395 12.526 1.00 75.81 93 LYS A O 1
ATOM 726 N N . GLU A 1 94 ? -2.302 20.172 11.631 1.00 79.94 94 GLU A N 1
ATOM 727 C CA . GLU A 1 94 ? -2.688 19.485 10.410 1.00 79.94 94 GLU A CA 1
ATOM 728 C C . GLU A 1 94 ? -1.891 18.192 10.301 1.00 79.94 94 GLU A C 1
ATOM 730 O O . GLU A 1 94 ? -0.671 18.171 10.516 1.00 79.94 94 GLU A O 1
ATOM 735 N N . TYR A 1 95 ? -2.573 17.101 9.967 1.00 78.56 95 TYR A N 1
ATOM 736 C CA . TYR A 1 95 ? -1.896 15.879 9.579 1.00 78.56 95 TYR A CA 1
ATOM 737 C C . TYR A 1 95 ? -2.679 15.093 8.534 1.00 78.56 95 TYR A C 1
ATOM 739 O O . TYR A 1 95 ? -3.909 15.081 8.516 1.00 78.56 95 TYR A O 1
ATOM 747 N N . LYS A 1 96 ? -1.941 14.445 7.627 1.00 81.62 96 LYS A N 1
ATOM 748 C CA . LYS A 1 96 ? -2.522 13.496 6.675 1.00 81.62 96 LYS A CA 1
ATOM 749 C C . LYS A 1 96 ? -2.789 12.180 7.392 1.00 81.62 96 LYS A C 1
ATOM 751 O O . LYS A 1 96 ? -1.859 11.560 7.914 1.00 81.62 96 LYS A O 1
ATOM 756 N N . ASN A 1 97 ? -4.057 11.788 7.404 1.00 83.19 97 ASN A N 1
ATOM 757 C CA . ASN A 1 97 ? -4.517 10.595 8.092 1.00 83.19 97 ASN A CA 1
ATOM 758 C C . ASN A 1 97 ? -4.316 9.334 7.256 1.00 83.19 97 ASN A C 1
ATOM 760 O O . ASN A 1 97 ? -4.660 9.295 6.076 1.00 83.19 97 ASN A O 1
ATOM 764 N N . MET A 1 98 ? -3.828 8.286 7.913 1.00 94.38 98 MET A N 1
ATOM 765 C CA . MET A 1 98 ? -3.915 6.910 7.429 1.00 94.38 98 MET A CA 1
ATOM 766 C C . MET A 1 98 ? -5.351 6.380 7.561 1.00 94.38 98 MET A C 1
ATOM 768 O O . MET A 1 98 ? -5.775 5.547 6.764 1.00 94.38 98 MET A O 1
ATOM 772 N N . ILE A 1 99 ? -6.107 6.873 8.548 1.00 96.06 99 ILE A N 1
ATOM 773 C CA . ILE A 1 99 ? -7.531 6.570 8.722 1.00 96.06 99 ILE A CA 1
ATOM 774 C C . ILE A 1 99 ? -8.373 7.535 7.881 1.00 96.06 99 ILE A C 1
ATOM 776 O O . ILE A 1 99 ? -8.311 8.748 8.064 1.00 96.06 99 ILE A O 1
ATOM 780 N N . VAL A 1 100 ? -9.171 7.001 6.965 1.00 94.38 100 VAL A N 1
ATOM 781 C CA . VAL A 1 100 ? -10.080 7.775 6.110 1.00 94.38 100 VAL A CA 1
ATOM 782 C C . VAL A 1 100 ? -11.508 7.449 6.520 1.00 94.38 100 VAL A C 1
ATOM 784 O O . VAL A 1 100 ? -11.848 6.279 6.642 1.00 94.38 100 VAL A O 1
ATOM 787 N N . GLU A 1 101 ? -12.344 8.459 6.730 1.00 94.25 101 GLU A N 1
ATOM 788 C CA . GLU A 1 101 ? -13.764 8.277 7.042 1.00 94.25 101 GLU A CA 1
ATOM 789 C C . GLU A 1 101 ? -14.620 8.780 5.879 1.00 94.25 101 GLU A C 1
ATOM 791 O O . GLU A 1 101 ? -14.408 9.884 5.376 1.00 94.25 101 GLU A O 1
ATOM 796 N N . ASP A 1 102 ? -15.570 7.959 5.438 1.00 90.56 102 ASP A N 1
ATOM 797 C CA . ASP A 1 102 ? -16.565 8.316 4.428 1.00 90.56 102 ASP A CA 1
ATOM 798 C C . ASP A 1 102 ? -17.980 7.885 4.861 1.00 90.56 102 ASP A C 1
ATOM 800 O O . ASP A 1 102 ? -18.217 7.505 6.008 1.00 90.56 102 ASP A O 1
ATOM 804 N N . VAL A 1 103 ? -18.945 7.932 3.936 1.00 89.69 103 VAL A N 1
ATOM 805 C CA . VAL A 1 103 ? -20.340 7.522 4.192 1.00 89.69 103 VAL A CA 1
ATOM 806 C C . VAL A 1 103 ? -20.497 6.039 4.556 1.00 89.69 103 VAL A C 1
ATOM 808 O O . VAL A 1 103 ? -21.525 5.650 5.106 1.00 89.69 103 VAL A O 1
ATOM 811 N N . THR A 1 104 ? -19.508 5.204 4.237 1.00 88.88 104 THR A N 1
ATOM 812 C CA . THR A 1 104 ? -19.470 3.767 4.541 1.00 88.88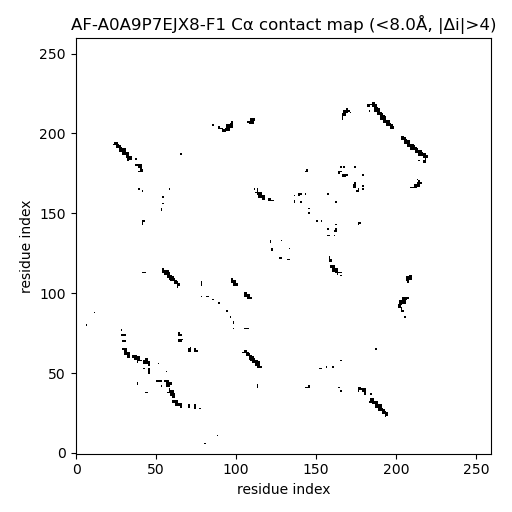 104 THR A CA 1
ATOM 813 C C . THR A 1 104 ? -18.782 3.463 5.873 1.00 88.88 104 THR A C 1
ATOM 815 O O . THR A 1 104 ? -18.914 2.353 6.392 1.00 88.88 104 THR A O 1
ATOM 818 N N . GLY A 1 105 ? -18.104 4.454 6.459 1.00 93.75 105 GLY A N 1
ATOM 819 C CA . GLY A 1 105 ? -17.445 4.387 7.756 1.00 93.75 105 GLY A CA 1
ATOM 820 C C . GLY A 1 105 ? -15.939 4.630 7.668 1.00 93.75 105 GLY A C 1
ATOM 821 O O . GLY A 1 105 ? -15.425 5.200 6.707 1.00 93.75 105 GLY A O 1
ATOM 822 N N . LYS A 1 106 ? -15.217 4.200 8.707 1.00 96.12 106 LYS A N 1
ATOM 823 C CA . LYS A 1 106 ? -13.760 4.349 8.786 1.00 96.12 106 LYS A CA 1
ATOM 824 C C . LYS A 1 106 ? -13.037 3.232 8.033 1.00 96.12 106 LYS A C 1
ATOM 826 O O . LYS A 1 106 ? -13.366 2.051 8.163 1.00 96.12 106 LYS A O 1
ATOM 831 N N . MET A 1 107 ? -12.009 3.622 7.295 1.00 96.88 107 MET A N 1
ATOM 832 C CA . MET A 1 107 ? -11.134 2.783 6.488 1.00 96.88 107 MET A CA 1
ATOM 833 C C . MET A 1 107 ? -9.673 3.063 6.824 1.00 96.88 107 MET A C 1
ATOM 835 O O . MET A 1 107 ? -9.327 4.147 7.290 1.00 96.88 107 MET A O 1
ATOM 839 N N . ILE A 1 108 ? -8.801 2.103 6.525 1.00 97.12 108 ILE A N 1
ATOM 840 C CA . ILE A 1 108 ? -7.348 2.278 6.622 1.00 97.12 108 ILE A CA 1
ATOM 841 C C . ILE A 1 108 ? -6.785 2.353 5.210 1.00 97.12 108 ILE A C 1
ATOM 843 O O . ILE A 1 108 ? -6.997 1.439 4.412 1.00 97.12 108 ILE A O 1
ATOM 847 N N . CYS A 1 109 ? -6.088 3.445 4.908 1.00 97.31 109 CYS A N 1
ATOM 848 C CA . CYS A 1 109 ? -5.377 3.666 3.658 1.00 97.31 109 CYS A CA 1
ATOM 849 C C . CYS A 1 109 ? -3.967 3.078 3.749 1.00 97.31 109 CYS A C 1
ATOM 851 O O . CYS A 1 109 ? -3.151 3.509 4.566 1.00 97.31 109 CYS A O 1
ATOM 853 N N . PHE A 1 110 ? -3.680 2.117 2.877 1.00 97.56 110 PHE A N 1
ATOM 854 C CA . PHE A 1 110 ? -2.356 1.541 2.701 1.00 97.56 110 PHE A CA 1
ATOM 855 C C . PHE A 1 110 ? -1.709 2.130 1.467 1.00 97.56 110 PHE A C 1
ATOM 857 O O . PHE A 1 110 ? -2.325 2.181 0.399 1.00 97.56 110 PHE A O 1
ATOM 864 N N . THR A 1 111 ? -0.446 2.527 1.598 1.00 96.56 111 THR A N 1
ATOM 865 C CA . THR A 1 111 ? 0.342 2.990 0.457 1.00 96.56 111 THR A CA 1
ATOM 866 C C . THR A 1 111 ? 1.745 2.417 0.490 1.00 96.56 111 THR A C 1
ATOM 868 O O . THR A 1 111 ? 2.363 2.337 1.545 1.00 96.56 111 THR A O 1
ATOM 871 N N . SER A 1 112 ? 2.260 2.047 -0.676 1.00 96.06 112 SER A N 1
ATOM 872 C CA . SER A 1 112 ? 3.659 1.660 -0.861 1.00 96.06 112 SER A CA 1
ATOM 873 C C . SER A 1 112 ? 4.149 2.194 -2.199 1.00 96.06 112 SER A C 1
ATOM 875 O O . SER A 1 112 ? 3.349 2.371 -3.116 1.00 96.06 112 SER A O 1
ATOM 877 N N . ASN A 1 113 ? 5.437 2.490 -2.325 1.00 95.88 113 ASN A N 1
ATOM 878 C CA . ASN A 1 113 ? 5.978 2.950 -3.599 1.00 95.88 113 ASN A CA 1
ATOM 879 C C . ASN A 1 113 ? 6.026 1.783 -4.593 1.00 95.88 113 ASN A C 1
ATOM 881 O O . ASN A 1 113 ? 6.424 0.677 -4.239 1.00 95.88 113 ASN A O 1
ATOM 885 N N . VAL A 1 114 ? 5.654 2.051 -5.844 1.00 95.38 114 VAL A N 1
ATOM 886 C CA . VAL A 1 114 ? 5.829 1.089 -6.942 1.00 95.38 114 VAL A CA 1
ATOM 887 C C . VAL A 1 114 ? 7.307 0.966 -7.299 1.00 95.38 114 VAL A C 1
ATOM 889 O O . VAL A 1 114 ? 7.783 -0.114 -7.633 1.00 95.38 114 VAL A O 1
ATOM 892 N N . PHE A 1 115 ? 8.042 2.075 -7.203 1.00 95.00 115 PHE A N 1
ATOM 893 C CA . PHE A 1 115 ? 9.456 2.148 -7.533 1.00 95.00 115 PHE A CA 1
ATOM 894 C C . PHE A 1 115 ? 10.267 2.637 -6.335 1.00 95.00 115 PHE A C 1
ATOM 896 O O . PHE A 1 115 ? 9.878 3.580 -5.646 1.00 95.00 115 PHE A O 1
ATOM 903 N N . THR A 1 116 ? 11.418 2.016 -6.096 1.00 93.31 116 THR A N 1
ATOM 904 C CA . THR A 1 116 ? 12.391 2.450 -5.086 1.00 93.31 116 THR A CA 1
ATOM 905 C C . THR A 1 116 ? 13.728 2.739 -5.745 1.00 93.31 116 THR A C 1
ATOM 907 O O . THR A 1 116 ? 14.076 2.122 -6.751 1.00 93.31 116 THR A O 1
ATOM 910 N N . THR A 1 117 ? 14.494 3.683 -5.202 1.00 92.75 117 THR A N 1
ATOM 911 C CA . THR A 1 117 ? 15.851 3.962 -5.689 1.00 92.75 117 THR A CA 1
ATOM 912 C C . THR A 1 117 ? 16.703 2.694 -5.608 1.00 92.75 117 THR A C 1
ATOM 914 O O . THR A 1 117 ? 16.585 1.934 -4.647 1.00 92.75 117 THR A O 1
ATOM 917 N N . ARG A 1 118 ? 17.534 2.439 -6.622 1.00 89.69 118 ARG A N 1
ATOM 918 C CA . ARG A 1 118 ? 18.522 1.352 -6.579 1.00 89.69 118 ARG A CA 1
ATOM 919 C C . ARG A 1 118 ? 19.670 1.722 -5.638 1.00 89.69 118 ARG A C 1
ATOM 921 O O . ARG A 1 118 ? 20.122 2.864 -5.661 1.00 89.69 118 ARG A O 1
ATOM 928 N N . ASP A 1 119 ? 20.188 0.745 -4.897 1.00 86.31 119 ASP A N 1
ATOM 929 C CA . ASP A 1 119 ? 21.390 0.932 -4.065 1.00 86.31 119 ASP A CA 1
ATOM 930 C C . ASP A 1 119 ? 22.616 1.284 -4.923 1.00 86.31 119 ASP A C 1
ATOM 932 O O . ASP A 1 119 ? 23.434 2.129 -4.565 1.00 86.31 119 ASP A O 1
ATOM 936 N N . GLU A 1 120 ? 22.703 0.673 -6.109 1.00 82.56 120 GLU A N 1
ATOM 937 C CA . GLU A 1 120 ? 23.722 0.946 -7.117 1.00 82.56 120 GLU A CA 1
ATOM 938 C C . GLU A 1 120 ? 23.071 1.502 -8.386 1.00 82.56 120 GLU A C 1
ATOM 940 O O . GLU A 1 120 ? 22.202 0.869 -8.993 1.00 82.56 120 GLU A O 1
ATOM 945 N N . THR A 1 121 ? 23.510 2.687 -8.813 1.00 70.94 121 THR A N 1
ATOM 946 C CA . THR A 1 121 ? 23.053 3.268 -10.081 1.00 70.94 121 THR A CA 1
ATOM 947 C C . THR A 1 121 ? 23.631 2.486 -11.258 1.00 70.94 121 THR A C 1
ATOM 949 O O . THR A 1 121 ? 24.835 2.227 -11.323 1.00 70.94 121 THR A O 1
ATOM 952 N N . VAL A 1 122 ? 22.773 2.104 -12.206 1.00 76.62 122 VAL A N 1
ATOM 953 C CA . VAL A 1 122 ? 23.213 1.489 -13.462 1.00 76.62 122 VAL A CA 1
ATOM 954 C C . VAL A 1 122 ? 23.519 2.629 -14.435 1.00 76.62 122 VAL A C 1
ATOM 956 O O . VAL A 1 122 ? 22.635 3.445 -14.679 1.00 76.62 122 VAL A O 1
ATOM 959 N N . PRO A 1 123 ? 24.745 2.747 -14.978 1.00 75.00 123 PRO A N 1
ATOM 960 C CA . PRO A 1 123 ? 25.069 3.825 -15.905 1.00 75.00 123 PRO A CA 1
ATOM 961 C C . PRO A 1 123 ? 24.136 3.817 -17.124 1.00 7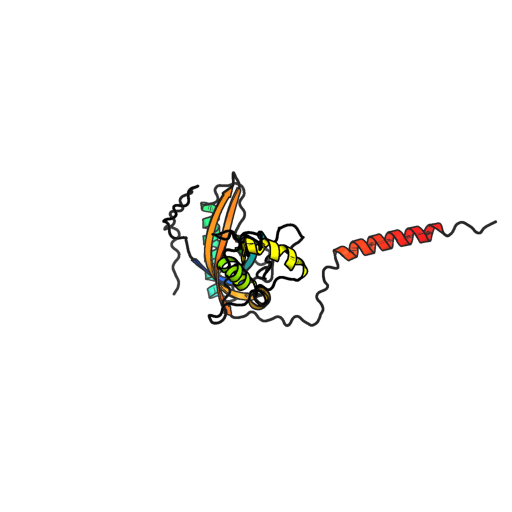5.00 123 PRO A C 1
ATOM 963 O O . PRO A 1 123 ? 24.030 2.797 -17.802 1.00 75.00 123 PRO A O 1
ATOM 966 N N . ASP A 1 12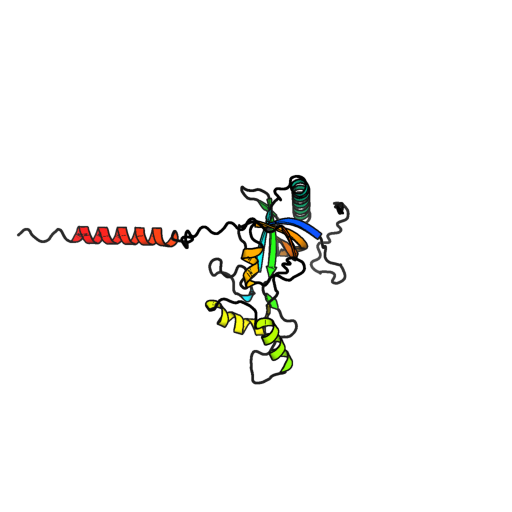4 ? 23.548 4.971 -17.453 1.00 66.75 124 ASP A N 1
ATOM 967 C CA . ASP A 1 124 ? 22.593 5.164 -18.563 1.00 66.75 124 ASP A CA 1
ATOM 968 C C . ASP A 1 124 ? 23.189 4.881 -19.970 1.00 66.75 124 ASP A C 1
ATOM 970 O O . ASP A 1 124 ? 22.513 5.044 -20.984 1.00 66.75 124 ASP A O 1
ATOM 974 N N . SER A 1 125 ? 24.471 4.493 -20.077 1.00 58.50 125 SER A N 1
ATOM 975 C CA . SER A 1 125 ? 25.190 4.385 -21.352 1.00 58.50 125 SER A CA 1
ATOM 976 C C . SER A 1 125 ? 25.690 2.963 -21.658 1.00 58.50 125 SER A C 1
ATOM 978 O O . SER A 1 125 ? 26.460 2.398 -20.874 1.00 58.50 125 SER A O 1
ATOM 980 N N . PRO A 1 126 ? 25.395 2.412 -22.854 1.00 54.41 126 PRO A N 1
ATOM 981 C CA . PRO A 1 126 ? 25.871 1.096 -23.290 1.00 54.41 126 PRO A CA 1
ATOM 982 C C . PRO A 1 126 ? 27.390 1.029 -23.541 1.00 54.41 126 PRO A C 1
ATOM 984 O O . PRO A 1 126 ? 27.900 -0.020 -23.918 1.00 54.41 126 PRO A O 1
ATOM 987 N N . HIS A 1 127 ? 28.136 2.127 -23.374 1.00 53.94 127 HIS A N 1
ATOM 988 C CA . HIS A 1 127 ? 29.568 2.202 -23.706 1.00 53.94 127 HIS A CA 1
ATOM 989 C C . HIS A 1 127 ? 30.526 2.028 -22.519 1.00 53.94 127 HIS A C 1
ATOM 991 O O . HIS A 1 127 ? 31.740 2.006 -22.711 1.00 53.94 127 HIS A O 1
ATOM 997 N N . ARG A 1 128 ? 30.017 1.856 -21.295 1.00 51.78 128 ARG A N 1
ATOM 998 C CA . ARG A 1 128 ? 30.830 1.501 -20.119 1.00 51.78 128 ARG A CA 1
ATOM 999 C C . ARG A 1 128 ? 30.116 0.442 -19.287 1.00 51.78 128 ARG A C 1
ATOM 1001 O O . ARG A 1 128 ? 29.673 0.708 -18.176 1.00 51.78 128 ARG A O 1
ATOM 1008 N N . GLN A 1 129 ? 29.941 -0.751 -19.845 1.00 55.41 129 GLN A N 1
ATOM 1009 C CA . GLN A 1 129 ? 29.239 -1.813 -19.134 1.00 55.41 129 GLN A CA 1
ATOM 1010 C C . GLN A 1 129 ? 30.156 -2.522 -18.137 1.00 55.41 129 GLN A C 1
ATOM 1012 O O . GLN A 1 129 ? 31.112 -3.195 -18.514 1.00 55.41 129 GLN A O 1
ATOM 1017 N N . ASN A 1 130 ? 29.774 -2.452 -16.865 1.00 61.28 130 ASN A N 1
ATOM 1018 C CA . ASN A 1 130 ? 29.825 -3.633 -16.019 1.00 61.28 130 ASN A CA 1
ATOM 1019 C C . ASN A 1 130 ? 28.628 -4.511 -16.442 1.00 61.28 130 ASN A C 1
ATOM 1021 O O . ASN A 1 130 ? 27.489 -4.234 -16.065 1.00 61.28 130 ASN A O 1
ATOM 1025 N N . THR A 1 131 ? 28.858 -5.481 -17.333 1.00 64.31 131 THR A N 1
ATOM 1026 C CA . THR A 1 131 ? 27.823 -6.261 -18.055 1.00 64.31 131 THR A CA 1
ATOM 1027 C C . THR A 1 131 ? 26.826 -6.973 -17.140 1.00 64.31 131 THR A C 1
ATOM 1029 O O . THR A 1 131 ? 25.685 -7.205 -17.534 1.00 64.31 131 THR A O 1
ATOM 1032 N N . GLN A 1 132 ? 27.220 -7.278 -15.904 1.00 72.50 132 GLN A N 1
ATOM 1033 C CA . GLN A 1 132 ? 26.377 -7.989 -14.943 1.00 72.50 132 GLN A CA 1
ATOM 1034 C C . GLN A 1 132 ? 25.197 -7.145 -14.432 1.00 72.50 132 GLN A C 1
ATOM 1036 O O . GLN A 1 132 ? 24.078 -7.649 -14.355 1.00 72.50 132 GLN A O 1
ATOM 1041 N N . ASN A 1 133 ? 25.407 -5.854 -14.144 1.00 71.50 133 ASN A N 1
ATOM 1042 C CA . ASN A 1 133 ? 24.359 -5.000 -13.566 1.00 71.50 133 ASN A CA 1
ATOM 1043 C C . ASN A 1 133 ? 23.252 -4.673 -14.581 1.00 71.50 133 ASN A C 1
ATOM 1045 O O . ASN A 1 133 ? 22.077 -4.632 -14.218 1.00 71.50 133 ASN A O 1
ATOM 1049 N N . ALA A 1 134 ? 23.615 -4.501 -15.856 1.00 73.75 134 ALA A N 1
ATOM 1050 C CA . ALA A 1 134 ? 22.647 -4.293 -16.931 1.00 73.75 134 ALA A CA 1
ATOM 1051 C C . ALA A 1 134 ? 21.767 -5.538 -17.151 1.00 73.75 134 ALA A C 1
ATOM 1053 O O . ALA A 1 134 ? 20.546 -5.410 -17.193 1.00 73.75 134 ALA A O 1
ATOM 1054 N N . SER A 1 135 ? 22.367 -6.738 -17.186 1.00 78.62 135 SER A N 1
ATOM 1055 C CA . SER A 1 135 ? 21.614 -7.999 -17.317 1.00 78.62 135 SER A CA 1
ATOM 1056 C C . SER A 1 135 ? 20.613 -8.179 -16.178 1.00 78.62 135 SER A C 1
ATOM 1058 O O . SER A 1 135 ? 19.448 -8.482 -16.419 1.00 78.62 135 SER A O 1
ATOM 1060 N N . LYS A 1 136 ? 21.041 -7.917 -14.936 1.00 81.88 136 LYS A N 1
ATOM 1061 C CA . LYS A 1 136 ? 20.179 -8.025 -13.754 1.00 81.88 136 LYS A CA 1
ATOM 1062 C C . LYS A 1 136 ? 19.000 -7.049 -13.800 1.00 81.88 136 LYS A C 1
ATOM 1064 O O . LYS A 1 136 ? 17.884 -7.430 -13.474 1.00 81.88 136 LYS A O 1
ATOM 1069 N N . MET A 1 137 ? 19.227 -5.798 -14.203 1.00 85.50 137 MET A N 1
ATOM 1070 C CA . MET A 1 137 ? 18.161 -4.800 -14.356 1.00 85.50 137 MET A CA 1
ATOM 1071 C C . MET A 1 137 ? 17.130 -5.232 -15.405 1.00 85.50 137 MET A C 1
ATOM 1073 O O . MET A 1 137 ? 15.927 -5.144 -15.150 1.00 85.50 137 MET A O 1
ATOM 1077 N N . ASP A 1 138 ? 17.587 -5.685 -16.573 1.00 83.81 138 ASP A N 1
ATOM 1078 C CA . ASP A 1 138 ? 16.685 -6.139 -17.631 1.00 83.81 138 ASP A CA 1
ATOM 1079 C C . ASP A 1 138 ? 15.917 -7.392 -17.199 1.00 83.81 138 ASP A C 1
ATOM 1081 O O . ASP A 1 138 ? 14.735 -7.494 -17.486 1.00 83.81 138 ASP A O 1
ATOM 1085 N N . GLU A 1 139 ? 16.528 -8.313 -16.450 1.00 85.94 139 GLU A N 1
ATOM 1086 C CA . GLU A 1 139 ? 15.829 -9.455 -15.843 1.00 85.94 139 GLU A CA 1
ATOM 1087 C C . GLU A 1 139 ? 14.762 -9.029 -14.823 1.00 85.94 139 GLU A C 1
ATOM 1089 O O . GLU A 1 139 ? 13.646 -9.534 -14.876 1.00 85.94 139 GLU A O 1
ATOM 1094 N N . GLU A 1 140 ? 15.065 -8.075 -13.934 1.00 84.50 140 GLU A N 1
ATOM 1095 C CA . GLU A 1 140 ? 14.116 -7.558 -12.933 1.00 84.50 140 GLU A CA 1
ATOM 1096 C C . GLU A 1 140 ? 12.902 -6.852 -13.561 1.00 84.50 140 GLU A C 1
ATOM 1098 O O . GLU A 1 140 ? 11.838 -6.799 -12.948 1.00 84.50 140 GLU A O 1
ATOM 1103 N N . THR A 1 141 ? 13.067 -6.274 -14.753 1.00 85.88 141 THR A N 1
ATOM 1104 C CA . THR A 1 141 ? 12.047 -5.432 -15.401 1.00 85.88 141 THR A CA 1
ATOM 1105 C C . THR A 1 141 ? 11.374 -6.075 -16.608 1.00 85.88 141 THR A C 1
ATOM 1107 O O . THR A 1 141 ? 10.339 -5.573 -17.039 1.00 85.88 141 THR A O 1
ATOM 1110 N N . ARG A 1 142 ? 11.907 -7.195 -17.118 1.00 84.25 142 ARG A N 1
ATOM 1111 C CA . ARG A 1 142 ? 11.432 -7.886 -18.330 1.00 84.25 142 ARG A CA 1
ATOM 1112 C C . ARG A 1 142 ? 9.937 -8.162 -18.317 1.00 84.25 142 ARG A C 1
ATOM 1114 O O . ARG A 1 142 ? 9.268 -7.944 -19.320 1.00 84.25 142 ARG A O 1
ATOM 1121 N N . ASP A 1 143 ? 9.448 -8.639 -17.180 1.00 84.06 143 ASP A N 1
ATOM 1122 C CA . ASP A 1 143 ? 8.072 -9.106 -17.028 1.00 84.06 143 ASP A CA 1
ATOM 1123 C C . ASP A 1 143 ? 7.190 -8.068 -16.312 1.00 84.06 143 ASP A C 1
ATOM 1125 O O . ASP A 1 143 ? 6.069 -8.376 -15.905 1.00 84.06 143 ASP A O 1
ATOM 1129 N N . TRP A 1 144 ? 7.680 -6.832 -16.129 1.00 90.12 144 TRP A N 1
ATOM 1130 C CA . TRP A 1 144 ? 6.920 -5.774 -15.469 1.00 90.12 144 TRP A CA 1
ATOM 1131 C C . TRP A 1 144 ? 5.862 -5.198 -16.436 1.00 90.12 144 TRP A C 1
ATOM 1133 O O . TRP A 1 144 ? 6.226 -4.618 -17.459 1.00 90.12 144 TRP A O 1
ATOM 1143 N N . PRO A 1 145 ? 4.552 -5.336 -16.151 1.00 90.31 145 PRO A N 1
ATOM 1144 C CA . PRO A 1 145 ? 3.499 -5.124 -17.148 1.00 90.31 145 PRO A CA 1
ATOM 1145 C C . PRO A 1 145 ? 3.120 -3.641 -17.304 1.00 90.31 145 PRO A C 1
ATOM 1147 O O . PRO A 1 145 ? 2.032 -3.218 -16.919 1.00 90.31 145 PRO A O 1
ATOM 1150 N N . ILE A 1 146 ? 4.024 -2.821 -17.837 1.00 90.00 146 ILE A N 1
ATOM 1151 C CA . ILE A 1 146 ? 3.797 -1.383 -18.042 1.00 90.00 146 ILE A CA 1
ATOM 1152 C C . ILE A 1 146 ? 2.974 -1.140 -19.315 1.00 90.00 146 ILE A C 1
ATOM 1154 O O . ILE A 1 146 ? 3.291 -1.729 -20.346 1.00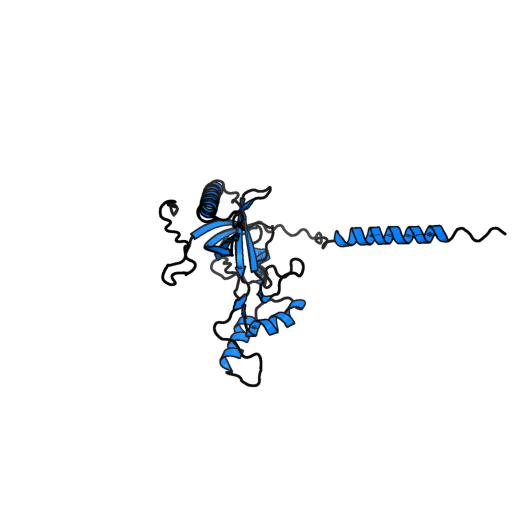 90.00 146 ILE A O 1
ATOM 1158 N N . PRO A 1 147 ? 1.943 -0.275 -19.272 1.00 89.44 147 PRO A N 1
ATOM 1159 C CA . PRO A 1 147 ? 1.202 0.127 -20.467 1.00 89.44 147 PRO A CA 1
ATOM 1160 C C . PRO A 1 147 ? 2.093 0.778 -21.527 1.00 89.44 147 PRO A C 1
ATOM 1162 O O . PRO A 1 147 ? 3.036 1.499 -21.188 1.00 89.44 147 PRO A O 1
ATOM 1165 N N . ASP A 1 148 ? 1.766 0.557 -22.801 1.00 91.75 148 ASP A N 1
ATOM 1166 C CA . ASP A 1 148 ? 2.583 0.979 -23.945 1.00 91.75 148 ASP A CA 1
ATOM 1167 C C . ASP A 1 148 ? 2.904 2.482 -23.925 1.00 91.75 148 ASP A C 1
ATOM 1169 O O . ASP A 1 148 ? 4.006 2.899 -24.293 1.00 91.75 148 ASP A O 1
ATOM 1173 N N . GLU A 1 149 ? 1.978 3.307 -23.430 1.00 91.50 149 GLU A N 1
ATOM 1174 C CA . GLU A 1 149 ? 2.135 4.761 -23.347 1.00 91.50 149 GLU A CA 1
ATOM 1175 C C . GLU A 1 149 ? 3.243 5.189 -22.372 1.00 91.50 149 GLU A C 1
ATOM 1177 O O . GLU A 1 149 ? 3.818 6.269 -22.521 1.00 91.50 149 GLU A O 1
ATOM 1182 N N . LEU A 1 150 ? 3.561 4.344 -21.389 1.00 92.25 150 LEU A N 1
ATOM 1183 C CA . LEU A 1 150 ? 4.537 4.611 -20.333 1.00 92.25 150 LEU A CA 1
ATOM 1184 C C . LEU A 1 150 ? 5.875 3.898 -20.551 1.00 92.25 150 LEU A C 1
ATOM 1186 O O . LEU A 1 150 ? 6.826 4.174 -19.817 1.00 92.25 150 LEU A O 1
ATOM 1190 N N . LEU A 1 151 ? 5.989 3.018 -21.554 1.00 92.81 151 LEU A N 1
ATOM 1191 C CA . LEU A 1 151 ? 7.198 2.218 -21.792 1.00 92.81 151 LEU A CA 1
ATOM 1192 C C . LEU A 1 151 ? 8.453 3.082 -21.929 1.00 92.81 151 LEU A C 1
ATOM 1194 O O . LEU A 1 151 ? 9.476 2.783 -21.323 1.00 92.81 151 LEU A O 1
ATOM 1198 N N . LYS A 1 152 ? 8.365 4.205 -22.649 1.00 93.06 152 LYS A N 1
ATOM 1199 C CA . LYS A 1 152 ? 9.507 5.113 -22.828 1.00 93.06 152 LYS A CA 1
ATOM 1200 C C . LYS A 1 152 ? 9.969 5.749 -21.513 1.00 93.06 152 LYS A C 1
ATOM 1202 O O . LYS A 1 152 ? 11.168 5.917 -21.308 1.00 93.06 152 LYS A O 1
ATOM 1207 N N . GLU A 1 153 ? 9.037 6.146 -20.647 1.00 92.62 153 GLU A N 1
ATOM 1208 C CA . GLU A 1 153 ? 9.371 6.698 -19.327 1.00 92.62 153 GLU A CA 1
ATOM 1209 C C . GLU A 1 153 ? 9.957 5.604 -18.429 1.00 92.62 153 GLU A C 1
ATOM 1211 O O . GLU A 1 153 ? 10.985 5.813 -17.785 1.00 92.62 153 GLU A O 1
ATOM 1216 N N . PHE A 1 154 ? 9.357 4.413 -18.455 1.00 93.75 154 PHE A N 1
ATOM 1217 C CA . PHE A 1 154 ? 9.820 3.252 -17.706 1.00 93.75 154 PHE A CA 1
ATOM 1218 C C . PHE A 1 154 ? 11.233 2.802 -18.109 1.00 93.75 154 PHE A C 1
ATOM 1220 O O . PHE A 1 154 ? 12.059 2.533 -17.236 1.00 93.75 154 PHE A O 1
ATOM 1227 N N . ASP A 1 155 ? 11.552 2.801 -19.405 1.00 92.44 155 ASP A N 1
ATOM 1228 C CA . ASP A 1 155 ? 12.880 2.454 -19.920 1.00 92.44 155 ASP A CA 1
ATOM 1229 C C . ASP A 1 155 ? 13.975 3.394 -19.411 1.00 92.44 155 ASP A C 1
ATOM 1231 O O . ASP A 1 155 ? 15.102 2.963 -19.188 1.00 92.44 155 ASP A O 1
ATOM 1235 N N . ILE A 1 156 ? 13.661 4.671 -19.189 1.00 92.25 156 ILE A N 1
ATOM 1236 C CA . ILE A 1 156 ? 14.595 5.630 -18.582 1.00 92.25 156 ILE A CA 1
ATOM 1237 C C . ILE A 1 156 ? 14.683 5.393 -17.068 1.00 92.25 156 ILE A C 1
ATOM 1239 O O . ILE A 1 156 ? 15.756 5.461 -16.467 1.00 92.25 156 ILE A O 1
ATOM 1243 N N . LEU A 1 157 ? 13.545 5.104 -16.443 1.00 92.75 157 LEU A N 1
ATOM 1244 C CA . LEU A 1 157 ? 13.399 4.950 -15.001 1.00 92.75 157 LEU A CA 1
ATOM 1245 C C . LEU A 1 157 ? 14.124 3.710 -14.463 1.00 92.75 157 LEU A C 1
ATOM 1247 O O . LEU A 1 157 ? 14.744 3.790 -13.398 1.00 92.75 157 LEU A O 1
ATOM 1251 N N . LYS A 1 158 ? 14.117 2.589 -15.197 1.00 92.75 158 LYS A N 1
ATOM 1252 C CA . LYS A 1 158 ? 14.697 1.312 -14.738 1.00 92.75 158 LYS A CA 1
ATOM 1253 C C . LYS A 1 158 ? 16.193 1.368 -14.414 1.00 92.75 158 LYS A C 1
ATOM 1255 O O . LYS A 1 158 ? 16.657 0.552 -13.619 1.00 92.75 158 LYS A O 1
ATOM 1260 N N . TYR A 1 159 ? 16.933 2.337 -14.957 1.00 90.38 159 TYR A N 1
ATOM 1261 C CA . TYR A 1 159 ? 18.358 2.540 -14.658 1.00 90.38 159 TYR A CA 1
ATOM 1262 C C . TYR A 1 159 ? 18.611 3.091 -13.248 1.00 90.38 159 TYR A C 1
ATOM 1264 O O . TYR A 1 159 ? 19.640 2.805 -12.630 1.00 90.38 159 TYR A O 1
ATOM 1272 N N . LYS A 1 160 ? 17.658 3.862 -12.713 1.00 91.06 160 LYS A N 1
ATOM 1273 C CA . LYS A 1 160 ? 17.771 4.552 -11.415 1.00 91.06 160 LYS A CA 1
ATOM 1274 C C . LYS A 1 160 ? 16.908 3.921 -10.335 1.00 91.06 160 LYS A C 1
ATOM 1276 O O . LYS A 1 160 ? 17.255 3.971 -9.156 1.00 91.06 160 LYS A O 1
ATOM 1281 N N . PHE A 1 161 ? 15.803 3.313 -10.742 1.00 93.25 161 PHE A N 1
ATOM 1282 C CA . PHE A 1 161 ? 14.810 2.766 -9.841 1.00 93.25 161 PHE A CA 1
ATOM 1283 C C . PHE A 1 161 ? 14.568 1.284 -10.115 1.00 93.25 161 PHE A C 1
ATOM 1285 O O . PHE A 1 161 ? 14.721 0.785 -11.232 1.00 93.25 161 PHE A O 1
ATOM 1292 N N . LYS A 1 162 ? 14.184 0.576 -9.060 1.00 92.88 162 LYS A N 1
ATOM 1293 C CA . LYS A 1 162 ? 13.752 -0.813 -9.079 1.00 92.88 162 LYS A CA 1
ATOM 1294 C C . LYS A 1 162 ? 12.243 -0.861 -8.880 1.00 92.88 162 LYS A C 1
ATOM 1296 O O . LYS A 1 162 ? 11.727 -0.223 -7.966 1.00 92.88 162 LYS A O 1
ATOM 1301 N N . ALA A 1 163 ? 11.552 -1.627 -9.720 1.00 92.62 163 ALA A N 1
ATOM 1302 C CA . ALA A 1 163 ? 10.145 -1.940 -9.509 1.00 92.62 163 ALA A CA 1
ATOM 1303 C C . ALA A 1 163 ? 9.998 -2.888 -8.311 1.00 92.62 163 ALA A C 1
ATOM 1305 O O . ALA A 1 163 ? 10.700 -3.898 -8.212 1.00 92.62 163 ALA A O 1
ATOM 1306 N N . HIS A 1 164 ? 9.097 -2.555 -7.398 1.00 91.56 164 HIS A N 1
ATOM 1307 C CA . HIS A 1 164 ? 8.759 -3.367 -6.243 1.00 91.56 164 HIS A CA 1
ATOM 1308 C C . HIS A 1 164 ? 7.368 -3.969 -6.474 1.00 91.56 164 HIS A C 1
ATOM 1310 O O . HIS A 1 164 ? 6.412 -3.211 -6.627 1.00 91.56 164 HIS A O 1
ATOM 1316 N N . PRO A 1 165 ? 7.210 -5.302 -6.551 1.00 89.69 165 PRO A N 1
ATOM 1317 C CA . PRO A 1 165 ? 5.893 -5.910 -6.692 1.00 89.69 165 PRO A CA 1
ATOM 1318 C C . PRO A 1 165 ? 5.027 -5.597 -5.474 1.00 89.69 165 PRO A C 1
ATOM 1320 O O . PRO A 1 165 ? 5.499 -5.608 -4.338 1.00 89.69 165 PRO A O 1
ATOM 1323 N N . PHE A 1 166 ? 3.740 -5.348 -5.708 1.00 93.31 166 PHE A N 1
ATOM 1324 C CA . PHE A 1 166 ? 2.771 -5.263 -4.625 1.00 93.31 166 PHE A CA 1
ATOM 1325 C C . PHE A 1 166 ? 2.729 -6.622 -3.898 1.00 93.31 166 PHE A C 1
ATOM 1327 O O . PHE A 1 166 ? 2.488 -7.631 -4.567 1.00 93.31 166 PHE A O 1
ATOM 1334 N N . PRO A 1 167 ? 2.977 -6.696 -2.573 1.00 96.25 167 PRO A N 1
ATOM 1335 C CA . PRO A 1 167 ? 3.178 -7.964 -1.866 1.00 96.25 167 PRO A CA 1
ATOM 1336 C C . PRO A 1 167 ? 1.844 -8.668 -1.563 1.00 96.25 167 PRO A C 1
ATOM 1338 O O . PRO A 1 167 ? 1.502 -8.916 -0.407 1.00 96.25 167 PRO A O 1
ATOM 1341 N N . LEU A 1 168 ? 1.069 -8.965 -2.606 1.00 97.56 168 LEU A N 1
ATOM 1342 C CA . LEU A 1 168 ? -0.229 -9.627 -2.550 1.00 97.56 168 LEU A CA 1
ATOM 1343 C C . LEU A 1 168 ? -0.079 -11.123 -2.796 1.00 97.56 168 LEU A C 1
ATOM 1345 O O . LEU A 1 168 ? 0.430 -11.534 -3.832 1.00 97.56 168 LEU A O 1
ATOM 1349 N N . TYR A 1 169 ? -0.580 -11.936 -1.878 1.00 98.25 169 TYR A N 1
ATOM 1350 C CA . TYR A 1 169 ? -0.465 -13.384 -1.917 1.00 98.25 169 TYR A CA 1
ATOM 1351 C C . TYR A 1 169 ? -1.840 -14.047 -1.947 1.00 98.25 169 TYR A C 1
ATOM 1353 O O . TYR A 1 169 ? -2.723 -13.712 -1.156 1.00 98.25 169 TYR A O 1
ATOM 1361 N N . HIS A 1 170 ? -1.995 -15.038 -2.820 1.00 97.25 170 HIS A N 1
ATOM 1362 C CA . HIS A 1 170 ? -3.136 -15.947 -2.870 1.00 97.25 170 HIS A CA 1
ATOM 1363 C C . HIS A 1 170 ? -2.615 -17.378 -2.745 1.00 97.25 170 HIS A C 1
ATOM 1365 O O . HIS A 1 170 ? -1.767 -17.787 -3.533 1.00 97.25 170 HIS A O 1
ATOM 1371 N N . GLU A 1 171 ? -3.067 -18.125 -1.735 1.00 96.62 171 GLU A N 1
ATOM 1372 C CA . GLU A 1 171 ? -2.633 -19.517 -1.516 1.00 96.62 171 GLU A CA 1
ATOM 1373 C C . GLU A 1 171 ? -1.095 -19.675 -1.482 1.00 96.62 171 GLU A C 1
ATOM 1375 O O . GLU A 1 171 ? -0.539 -20.598 -2.070 1.00 96.62 171 GLU A O 1
ATOM 1380 N N . ASN A 1 172 ? -0.396 -18.749 -0.811 1.00 95.62 172 ASN A N 1
ATOM 1381 C CA . ASN A 1 172 ? 1.075 -18.655 -0.732 1.00 95.62 172 ASN A CA 1
ATOM 1382 C C . ASN A 1 172 ? 1.810 -18.317 -2.042 1.00 95.62 172 ASN A C 1
ATOM 1384 O O . ASN A 1 172 ? 3.040 -18.301 -2.056 1.00 95.62 172 ASN A O 1
ATOM 1388 N N . HIS A 1 173 ? 1.095 -17.985 -3.115 1.00 96.62 173 HIS A N 1
ATOM 1389 C CA . HIS A 1 173 ? 1.683 -17.532 -4.372 1.00 96.62 173 HIS A CA 1
ATOM 1390 C C . HIS A 1 173 ? 1.562 -16.016 -4.501 1.00 96.62 173 HIS A C 1
ATOM 1392 O O . HIS A 1 173 ? 0.503 -15.453 -4.222 1.00 96.62 173 HIS A O 1
ATOM 1398 N N . LEU A 1 174 ? 2.640 -15.358 -4.935 1.00 95.81 174 LEU A N 1
ATOM 1399 C CA . LEU A 1 174 ? 2.621 -13.929 -5.240 1.00 95.81 174 LEU A CA 1
ATOM 1400 C C . LEU A 1 174 ? 1.717 -13.679 -6.455 1.00 95.81 174 LEU A C 1
ATOM 1402 O O . LEU A 1 174 ? 1.908 -14.267 -7.521 1.00 95.81 174 LEU A O 1
ATOM 1406 N N . VAL A 1 175 ? 0.736 -12.798 -6.291 1.00 95.00 175 VAL A N 1
ATOM 1407 C CA . VAL A 1 175 ? -0.148 -12.342 -7.360 1.00 95.00 175 VAL A CA 1
ATOM 1408 C C . VAL A 1 175 ? 0.624 -11.393 -8.269 1.00 95.00 175 VAL A C 1
ATOM 1410 O O . VAL A 1 175 ? 1.228 -10.424 -7.812 1.00 95.00 175 VAL A O 1
ATOM 1413 N N . GLN A 1 176 ? 0.577 -11.655 -9.573 1.00 92.06 176 GLN A N 1
ATOM 1414 C CA . GLN A 1 176 ? 1.232 -10.803 -10.561 1.00 92.06 176 GLN A CA 1
ATOM 1415 C C . GLN A 1 176 ? 0.628 -9.385 -10.559 1.00 92.06 176 GLN A C 1
ATOM 1417 O O . GLN A 1 176 ? -0.601 -9.257 -10.507 1.00 92.06 176 GLN A O 1
ATOM 1422 N N . PRO A 1 177 ? 1.443 -8.317 -10.688 1.00 90.56 177 PRO A N 1
ATOM 1423 C CA . PRO A 1 177 ? 0.964 -6.933 -10.620 1.00 90.56 177 PRO A CA 1
ATOM 1424 C C . PRO A 1 177 ? -0.184 -6.601 -11.585 1.00 90.56 177 PRO A C 1
ATOM 1426 O O . PRO A 1 177 ? -1.079 -5.837 -11.231 1.00 90.56 177 PRO A O 1
ATOM 1429 N N . VAL A 1 178 ? -0.206 -7.202 -12.781 1.00 90.81 178 VAL A N 1
ATOM 1430 C CA . VAL A 1 178 ? -1.279 -7.000 -13.778 1.00 90.81 178 VAL A CA 1
ATOM 1431 C C . VAL A 1 178 ? -2.653 -7.475 -13.286 1.00 90.81 178 VAL A C 1
ATOM 1433 O O . VAL A 1 178 ? -3.669 -6.891 -13.648 1.00 90.81 178 VAL A O 1
ATOM 1436 N N . HIS A 1 179 ? -2.693 -8.488 -12.416 1.00 93.75 179 HIS A N 1
ATOM 1437 C CA . HIS A 1 179 ? -3.929 -9.061 -11.875 1.00 93.75 179 HIS A CA 1
ATOM 1438 C C . HIS A 1 179 ? -4.276 -8.530 -10.481 1.00 93.75 179 HIS A C 1
ATOM 1440 O O . HIS A 1 179 ? -5.358 -8.812 -9.967 1.00 93.75 179 HIS A O 1
ATOM 1446 N N . ALA A 1 180 ? -3.383 -7.757 -9.855 1.00 94.06 180 ALA A N 1
ATOM 1447 C CA . ALA A 1 180 ? -3.528 -7.342 -8.464 1.00 94.06 180 ALA A CA 1
ATOM 1448 C C . ALA A 1 180 ? -4.844 -6.594 -8.212 1.00 94.06 180 ALA A C 1
ATOM 1450 O O . ALA A 1 180 ? -5.567 -6.954 -7.289 1.00 94.06 180 ALA A O 1
ATOM 1451 N N . ASN A 1 181 ? -5.190 -5.615 -9.058 1.00 93.88 181 ASN A N 1
ATOM 1452 C CA . ASN A 1 181 ? -6.435 -4.846 -8.935 1.00 93.88 181 ASN A CA 1
ATOM 1453 C C . ASN A 1 181 ? -7.692 -5.712 -9.062 1.00 93.88 181 ASN A C 1
ATOM 1455 O O . ASN A 1 181 ? -8.635 -5.527 -8.301 1.00 93.88 181 ASN A O 1
ATOM 1459 N N . GLU A 1 182 ? -7.719 -6.632 -10.025 1.00 93.38 182 GLU A N 1
ATOM 1460 C CA . GLU A 1 182 ? -8.875 -7.502 -10.254 1.00 93.38 182 GLU A CA 1
ATOM 1461 C C . GLU A 1 182 ? -9.104 -8.424 -9.055 1.00 93.38 182 GLU A C 1
ATOM 1463 O O . GLU A 1 182 ? -10.213 -8.512 -8.533 1.00 93.38 182 GLU A O 1
ATOM 1468 N N . ILE A 1 183 ? -8.031 -9.057 -8.583 1.00 94.81 183 ILE A N 1
ATOM 1469 C CA . ILE A 1 183 ? -8.090 -10.077 -7.539 1.00 94.81 183 ILE A CA 1
ATOM 1470 C C . ILE A 1 183 ? -8.349 -9.459 -6.163 1.00 94.81 183 ILE A C 1
ATOM 1472 O O . ILE A 1 183 ? -9.124 -9.998 -5.368 1.00 94.81 183 ILE A O 1
ATOM 1476 N N . ILE A 1 184 ? -7.695 -8.341 -5.842 1.00 95.75 184 ILE A N 1
ATOM 1477 C CA . ILE A 1 184 ? -7.844 -7.733 -4.521 1.00 95.75 184 ILE A CA 1
ATOM 1478 C C . ILE A 1 184 ? -9.177 -7.002 -4.379 1.00 95.75 184 ILE A C 1
ATOM 1480 O O . ILE A 1 184 ? -9.557 -6.714 -3.258 1.00 95.75 184 ILE A O 1
ATOM 1484 N N . ASN A 1 185 ? -9.913 -6.698 -5.446 1.00 94.69 185 ASN A N 1
ATOM 1485 C CA . ASN A 1 185 ? -11.156 -5.937 -5.351 1.00 94.69 185 ASN A CA 1
ATOM 1486 C C . ASN A 1 185 ? -12.242 -6.667 -4.532 1.00 94.69 185 ASN A C 1
ATOM 1488 O O . ASN A 1 185 ? -12.645 -7.777 -4.868 1.00 94.69 185 ASN A O 1
ATOM 1492 N N . SER A 1 186 ? -12.777 -6.010 -3.492 1.00 94.44 186 SER A N 1
ATOM 1493 C CA . SER A 1 186 ? -13.843 -6.546 -2.624 1.00 94.44 186 SER A CA 1
ATOM 1494 C C . SER A 1 186 ? -13.484 -7.863 -1.920 1.00 94.44 186 SER A C 1
ATOM 1496 O O . SER A 1 186 ? -14.364 -8.632 -1.529 1.00 94.44 186 SER A O 1
ATOM 1498 N N . THR A 1 187 ? -12.191 -8.128 -1.760 1.00 96.25 187 THR A N 1
ATOM 1499 C CA . THR A 1 187 ? -11.625 -9.352 -1.195 1.00 96.25 187 THR A CA 1
ATOM 1500 C C . THR A 1 187 ? -11.334 -9.160 0.292 1.00 96.25 187 THR A C 1
ATOM 1502 O O . THR A 1 187 ? -10.927 -8.088 0.739 1.00 96.25 187 THR A O 1
ATOM 1505 N N . MET A 1 188 ? -11.556 -10.203 1.090 1.00 97.25 188 MET A N 1
ATOM 1506 C CA . MET A 1 188 ? -11.144 -10.215 2.492 1.00 97.25 188 MET A CA 1
ATOM 1507 C C . MET A 1 188 ? -9.656 -10.535 2.569 1.00 97.25 188 MET A C 1
ATOM 1509 O O . MET A 1 188 ? -9.211 -11.571 2.061 1.00 97.25 188 MET A O 1
ATOM 1513 N N . VAL A 1 189 ? -8.902 -9.655 3.214 1.00 98.19 189 VAL A N 1
ATOM 1514 C CA . VAL A 1 189 ? -7.444 -9.713 3.279 1.00 98.19 189 VAL A CA 1
ATOM 1515 C C . VAL A 1 189 ? -6.951 -9.608 4.714 1.00 98.19 189 VAL A C 1
ATOM 1517 O O . VAL A 1 189 ? -7.544 -8.918 5.543 1.00 98.19 189 VAL A O 1
ATOM 1520 N N . GLU A 1 190 ? -5.840 -10.276 4.982 1.00 98.38 190 GLU A N 1
ATOM 1521 C CA . GLU A 1 190 ? -4.965 -10.018 6.117 1.00 98.38 190 GLU A CA 1
ATOM 1522 C C . GLU A 1 190 ? -3.815 -9.135 5.631 1.00 98.38 190 GLU A C 1
ATOM 1524 O O . GLU A 1 190 ? -3.129 -9.484 4.671 1.00 98.38 190 GLU A O 1
ATOM 1529 N N . VAL A 1 191 ? -3.612 -7.988 6.268 1.00 98.44 191 VAL A N 1
ATOM 1530 C CA . VAL A 1 191 ? -2.542 -7.048 5.937 1.00 98.44 191 VAL A CA 1
ATOM 1531 C C . VAL A 1 191 ? -1.586 -6.980 7.112 1.00 98.44 191 VAL A C 1
ATOM 1533 O O . VAL A 1 191 ? -1.967 -6.524 8.187 1.00 98.44 191 VAL A O 1
ATOM 1536 N N . GLN A 1 192 ? -0.350 -7.409 6.892 1.00 98.12 192 GLN A N 1
ATOM 1537 C CA . GLN A 1 192 ? 0.782 -7.150 7.768 1.00 98.12 192 GLN A CA 1
ATOM 1538 C C . GLN A 1 192 ? 1.468 -5.866 7.298 1.00 98.12 192 GLN A C 1
ATOM 1540 O O . GLN A 1 192 ? 1.756 -5.713 6.107 1.00 98.12 192 GLN A O 1
ATOM 1545 N N . PHE A 1 193 ? 1.687 -4.922 8.206 1.00 97.31 193 PHE A N 1
ATOM 1546 C CA . PHE A 1 193 ? 2.166 -3.587 7.865 1.00 97.31 193 PHE A CA 1
ATOM 1547 C C . PHE A 1 193 ? 2.905 -2.926 9.021 1.00 97.31 193 PHE A C 1
ATOM 1549 O O . PHE A 1 193 ? 2.681 -3.244 10.191 1.00 97.31 193 PHE A O 1
ATOM 1556 N N . HIS A 1 194 ? 3.724 -1.941 8.671 1.00 95.69 194 HIS A N 1
ATOM 1557 C CA . HIS A 1 194 ? 4.313 -1.011 9.620 1.00 95.69 194 HIS A CA 1
ATOM 1558 C C . HIS A 1 194 ? 3.725 0.392 9.437 1.00 95.69 194 HIS A C 1
ATOM 1560 O O . HIS A 1 194 ? 3.185 0.744 8.381 1.00 95.69 194 HIS A O 1
ATOM 1566 N N . ILE A 1 195 ? 3.815 1.199 10.492 1.00 93.81 195 ILE A N 1
ATOM 1567 C CA . ILE A 1 195 ? 3.316 2.577 10.513 1.00 93.81 195 ILE A CA 1
ATOM 1568 C C . ILE A 1 195 ? 4.509 3.520 10.512 1.00 93.81 195 ILE A C 1
ATOM 1570 O O . ILE A 1 195 ? 5.379 3.435 11.376 1.00 93.81 195 ILE A O 1
ATOM 1574 N N . GLN A 1 196 ? 4.525 4.450 9.565 1.00 92.25 196 GLN A N 1
ATOM 1575 C CA . GLN A 1 196 ? 5.524 5.510 9.488 1.00 92.25 196 GLN A CA 1
ATOM 1576 C C . GLN A 1 196 ? 4.850 6.843 9.779 1.00 92.25 196 GLN A C 1
ATOM 1578 O O . GLN A 1 196 ? 3.797 7.158 9.221 1.00 92.25 196 GLN A O 1
ATOM 1583 N N . HIS A 1 197 ? 5.461 7.626 10.662 1.00 91.12 197 HIS A N 1
ATOM 1584 C CA . HIS A 1 197 ? 5.055 8.994 10.938 1.00 91.12 197 HIS A CA 1
ATOM 1585 C C . HIS A 1 197 ? 6.183 9.936 10.534 1.00 91.12 197 HIS A C 1
ATOM 1587 O O . HIS A 1 197 ? 7.304 9.832 11.030 1.00 91.12 197 HIS A O 1
ATOM 1593 N N . TRP A 1 198 ? 5.865 10.878 9.658 1.00 89.56 198 TRP A N 1
ATOM 1594 C CA . TRP A 1 198 ? 6.772 11.935 9.234 1.00 89.56 198 TRP A CA 1
ATOM 1595 C C . TRP A 1 198 ? 6.227 13.266 9.723 1.00 89.56 198 TRP A C 1
ATOM 1597 O O . TRP A 1 198 ? 5.043 13.555 9.548 1.00 89.56 198 TRP A O 1
ATOM 1607 N N . GLN A 1 199 ? 7.101 14.107 10.264 1.00 87.56 199 GLN A N 1
ATOM 1608 C CA . GLN A 1 199 ? 6.774 15.493 10.563 1.00 87.56 199 GLN A CA 1
ATOM 1609 C C . GLN A 1 199 ? 7.593 16.404 9.650 1.00 87.56 199 GLN A C 1
ATOM 1611 O O . GLN A 1 199 ? 8.817 16.463 9.743 1.00 87.56 199 GLN A O 1
ATOM 1616 N N . ILE A 1 200 ? 6.912 17.122 8.758 1.00 84.94 200 ILE A N 1
ATOM 1617 C CA . ILE A 1 200 ? 7.530 18.101 7.864 1.00 84.94 200 ILE A CA 1
ATOM 1618 C C . ILE A 1 200 ? 7.025 19.476 8.288 1.00 84.94 200 ILE A C 1
ATOM 1620 O O . ILE A 1 200 ? 5.896 19.858 7.980 1.00 84.94 200 ILE A O 1
ATOM 1624 N N . LYS A 1 201 ? 7.876 20.231 8.992 1.00 87.19 201 LYS A N 1
ATOM 1625 C CA . LYS A 1 201 ? 7.502 21.508 9.626 1.00 87.19 201 LYS A CA 1
ATOM 1626 C C . LYS A 1 201 ? 6.324 21.302 10.599 1.00 87.19 201 LYS A C 1
ATOM 1628 O O . LYS A 1 201 ? 6.434 20.504 11.530 1.00 87.19 201 LYS A O 1
ATOM 1633 N N . ASP A 1 202 ? 5.209 21.987 10.357 1.00 86.56 202 ASP A N 1
ATOM 1634 C CA . ASP A 1 202 ? 3.984 21.942 11.160 1.00 86.56 202 ASP A CA 1
ATOM 1635 C C . ASP A 1 202 ? 2.941 20.952 10.618 1.00 86.56 202 ASP A C 1
ATOM 1637 O O . ASP A 1 202 ? 1.800 20.969 11.073 1.00 86.56 202 ASP A O 1
ATOM 1641 N N . ILE A 1 203 ? 3.308 20.107 9.646 1.00 86.00 203 ILE A N 1
ATOM 1642 C CA . ILE A 1 203 ? 2.420 19.103 9.052 1.00 86.00 203 ILE A CA 1
ATOM 1643 C C . ILE A 1 203 ? 2.931 17.710 9.418 1.00 86.00 203 ILE A C 1
ATOM 1645 O O . ILE A 1 203 ? 4.045 17.322 9.056 1.00 86.00 203 ILE A O 1
ATOM 1649 N N . GLY A 1 204 ? 2.098 16.956 10.130 1.00 88.62 204 GLY A N 1
ATOM 1650 C CA . GLY A 1 204 ? 2.302 15.534 10.384 1.00 88.62 204 GLY A CA 1
ATOM 1651 C C . GLY A 1 204 ? 1.745 14.696 9.235 1.00 88.62 204 GLY A C 1
ATOM 1652 O O . GLY A 1 204 ? 0.842 15.106 8.507 1.00 88.62 204 GLY A O 1
ATOM 1653 N N . SER A 1 205 ? 2.260 13.497 9.027 1.00 91.12 205 SER A N 1
ATOM 1654 C CA . SER A 1 205 ? 1.658 12.558 8.087 1.00 91.12 205 SER A CA 1
ATOM 1655 C C . SER A 1 205 ? 1.913 11.145 8.567 1.00 91.12 205 SER A C 1
ATOM 1657 O O . SER A 1 205 ? 3.050 10.786 8.861 1.00 91.12 205 SER A O 1
ATOM 1659 N N . PHE A 1 206 ? 0.850 10.350 8.611 1.00 93.75 206 PHE A N 1
ATOM 1660 C CA . PHE A 1 206 ? 0.908 8.930 8.926 1.00 93.75 206 PHE A CA 1
ATOM 1661 C C . PHE A 1 206 ? 0.753 8.119 7.647 1.00 93.75 206 PHE A C 1
ATOM 1663 O O . PHE A 1 206 ? -0.024 8.477 6.761 1.00 93.75 206 PHE A O 1
ATOM 1670 N N . GLN A 1 207 ? 1.502 7.030 7.546 1.00 94.81 207 GLN A N 1
ATOM 1671 C CA . GLN A 1 207 ? 1.437 6.102 6.430 1.00 94.81 207 GLN A CA 1
ATOM 1672 C C . GLN A 1 207 ? 1.445 4.669 6.964 1.00 94.81 207 GLN A C 1
ATOM 1674 O O . GLN A 1 207 ? 2.369 4.298 7.684 1.00 94.81 207 GLN A O 1
ATOM 1679 N N . ALA A 1 208 ? 0.446 3.864 6.589 1.00 96.75 208 ALA A N 1
ATOM 1680 C CA . ALA A 1 208 ? 0.550 2.410 6.678 1.00 96.75 208 ALA A CA 1
ATOM 1681 C C . ALA A 1 208 ? 1.206 1.889 5.405 1.00 96.75 208 ALA A C 1
ATOM 1683 O O . ALA A 1 208 ? 0.656 2.039 4.307 1.00 96.75 208 ALA A O 1
ATOM 1684 N N . 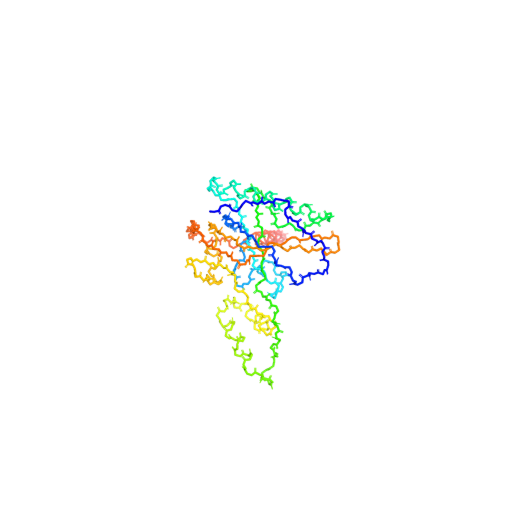THR A 1 209 ? 2.357 1.248 5.567 1.00 96.38 209 THR A N 1
ATOM 1685 C CA . THR A 1 209 ? 3.078 0.613 4.468 1.00 96.38 209 THR A CA 1
ATOM 1686 C C . THR A 1 209 ? 2.907 -0.902 4.589 1.00 96.38 209 THR A C 1
ATOM 1688 O O . THR A 1 209 ? 3.371 -1.489 5.569 1.00 96.38 209 THR A O 1
ATOM 1691 N N . PRO A 1 210 ? 2.212 -1.552 3.641 1.00 97.62 210 PRO A N 1
ATOM 1692 C CA . PRO A 1 210 ? 2.002 -2.994 3.673 1.00 97.62 210 PRO A CA 1
ATOM 1693 C C . PRO A 1 210 ? 3.316 -3.738 3.408 1.00 97.62 210 PRO A C 1
ATOM 1695 O O . PRO A 1 210 ? 4.008 -3.452 2.433 1.00 97.62 210 PRO A O 1
ATOM 1698 N N . GLU A 1 211 ? 3.617 -4.732 4.239 1.00 96.69 211 GLU A N 1
ATOM 1699 C CA . GLU A 1 211 ? 4.719 -5.681 4.028 1.00 96.69 211 GLU A CA 1
ATOM 1700 C C . GLU A 1 211 ? 4.231 -6.974 3.379 1.00 96.69 211 GLU A C 1
ATOM 1702 O O . GLU A 1 211 ? 4.897 -7.540 2.512 1.00 96.69 211 GLU A O 1
ATOM 1707 N N . LYS A 1 212 ? 3.038 -7.431 3.769 1.00 97.75 212 LYS A N 1
ATOM 1708 C CA . LYS A 1 212 ? 2.402 -8.625 3.215 1.00 97.75 212 LYS A CA 1
ATOM 1709 C C . LYS A 1 212 ? 0.891 -8.465 3.222 1.00 97.75 212 LYS A C 1
ATOM 1711 O O . LYS A 1 212 ? 0.300 -8.107 4.236 1.00 97.75 212 LYS A O 1
ATOM 1716 N N . VAL A 1 213 ? 0.258 -8.772 2.097 1.00 98.38 213 VAL A N 1
ATOM 1717 C CA . VAL A 1 213 ? -1.197 -8.806 1.945 1.00 98.38 213 VAL A CA 1
ATOM 1718 C C . VAL A 1 213 ? -1.590 -10.224 1.562 1.00 98.38 213 VAL A C 1
ATOM 1720 O O . VAL A 1 213 ? -1.273 -10.678 0.470 1.00 98.38 213 VAL A O 1
ATOM 1723 N N . THR A 1 214 ? -2.272 -10.943 2.445 1.00 98.50 214 THR A N 1
ATOM 1724 C CA . THR A 1 214 ? -2.726 -12.316 2.196 1.00 98.50 214 THR A CA 1
ATOM 1725 C C . THR A 1 214 ? -4.221 -12.319 1.932 1.00 98.50 214 THR A C 1
ATOM 1727 O O . THR A 1 214 ? -5.008 -11.833 2.743 1.00 98.50 214 THR A O 1
ATOM 1730 N N . ILE A 1 215 ? -4.637 -12.900 0.814 1.00 98.31 215 ILE A N 1
ATOM 1731 C CA . ILE A 1 215 ? -6.050 -13.107 0.510 1.00 98.31 215 ILE A CA 1
ATOM 1732 C C . ILE A 1 215 ? -6.582 -14.248 1.370 1.00 98.31 215 ILE A C 1
ATOM 1734 O O . ILE A 1 215 ? -6.133 -15.386 1.253 1.00 98.31 215 ILE A O 1
ATOM 1738 N N . LEU A 1 216 ? -7.564 -13.934 2.213 1.00 96.94 216 LEU A N 1
ATOM 1739 C CA . LEU A 1 216 ? -8.253 -14.912 3.054 1.00 96.94 216 LEU A CA 1
ATOM 1740 C C . LEU A 1 216 ? -9.508 -15.456 2.375 1.00 96.94 216 LEU A C 1
ATOM 1742 O O . LEU A 1 216 ? -9.853 -16.625 2.529 1.00 96.94 216 LEU A O 1
ATOM 1746 N N . LYS A 1 217 ? -10.227 -14.594 1.651 1.00 96.56 217 LYS A N 1
ATOM 1747 C CA . LYS A 1 217 ? -11.444 -14.963 0.927 1.00 96.56 217 LYS A CA 1
ATOM 1748 C C . LYS A 1 217 ? -11.664 -14.014 -0.237 1.00 96.56 217 LYS A C 1
ATOM 1750 O O . LYS A 1 217 ? -11.841 -12.818 -0.011 1.00 96.56 217 LYS A O 1
ATOM 1755 N N . LEU A 1 218 ? -11.710 -14.561 -1.449 1.00 95.88 218 LEU A N 1
ATOM 1756 C CA . LEU A 1 218 ? -12.013 -13.800 -2.658 1.00 95.88 218 LEU A CA 1
ATOM 1757 C C . LEU A 1 218 ? -13.359 -13.083 -2.537 1.00 95.88 218 LEU A C 1
ATOM 1759 O O . LEU A 1 218 ? -14.338 -13.631 -2.012 1.00 95.88 218 LEU A O 1
ATOM 1763 N N . GLY A 1 219 ? -13.391 -11.851 -3.036 1.00 89.75 219 GLY A N 1
ATOM 1764 C CA . GLY A 1 219 ? -14.628 -11.121 -3.233 1.00 89.75 219 GLY A CA 1
ATOM 1765 C C . GLY A 1 219 ? -15.552 -11.871 -4.181 1.00 89.75 219 GLY A C 1
ATOM 1766 O O . GLY A 1 219 ? -15.120 -12.664 -5.021 1.00 89.75 219 GLY A O 1
ATOM 1767 N N . LEU A 1 220 ? -16.853 -11.604 -4.071 1.00 83.75 220 LEU A N 1
ATOM 1768 C CA . LEU A 1 220 ? -17.745 -11.952 -5.166 1.00 83.75 220 LEU A CA 1
ATOM 1769 C C . LEU A 1 220 ? -17.283 -11.123 -6.358 1.00 83.75 220 LEU A C 1
ATOM 1771 O O . LEU A 1 220 ? -17.475 -9.905 -6.352 1.00 83.75 220 LEU A O 1
ATOM 1775 N N . ILE A 1 221 ? -16.664 -11.777 -7.347 1.00 67.31 221 ILE A N 1
ATOM 1776 C CA . ILE A 1 221 ? -16.443 -11.179 -8.658 1.00 67.31 221 ILE A CA 1
ATOM 1777 C C . ILE A 1 221 ? -17.829 -10.732 -9.093 1.00 67.31 221 ILE A C 1
ATOM 1779 O O . ILE A 1 221 ? -18.684 -11.551 -9.444 1.00 67.31 221 ILE A O 1
ATOM 1783 N N . ARG A 1 222 ? -18.097 -9.427 -8.996 1.00 60.53 222 ARG A N 1
ATOM 1784 C CA . ARG A 1 222 ? -19.226 -8.857 -9.707 1.00 60.53 222 ARG A CA 1
ATOM 1785 C C . ARG A 1 222 ? -18.851 -9.131 -11.144 1.00 60.53 222 ARG A C 1
ATOM 1787 O O . ARG A 1 222 ? -17.921 -8.500 -11.635 1.00 60.53 222 ARG A O 1
ATOM 1794 N N . VAL A 1 223 ? -19.486 -10.134 -11.757 1.00 51.72 223 VAL A N 1
ATOM 1795 C CA . VAL A 1 223 ? -19.456 -10.305 -13.207 1.00 51.72 223 VAL A CA 1
ATOM 1796 C C . VAL A 1 223 ? -19.726 -8.906 -13.712 1.00 51.72 223 VAL A C 1
ATOM 1798 O O . VAL A 1 223 ? -20.816 -8.384 -13.464 1.00 51.72 223 VAL A O 1
ATOM 1801 N N . LEU A 1 224 ? -18.689 -8.250 -14.242 1.00 49.28 224 LEU A N 1
ATOM 1802 C CA . LEU A 1 224 ? -18.823 -6.933 -14.828 1.00 49.28 224 LEU A CA 1
ATOM 1803 C C . LEU A 1 224 ? -19.863 -7.173 -15.900 1.00 49.28 224 LEU A C 1
ATOM 1805 O O . LEU A 1 224 ? -19.604 -7.861 -16.886 1.00 49.28 224 LEU A O 1
ATOM 1809 N N . SER A 1 225 ? -21.098 -6.771 -15.616 1.00 41.31 225 SER A N 1
ATOM 1810 C CA . SER A 1 225 ? -22.183 -6.943 -16.556 1.00 41.31 225 SER A CA 1
ATOM 1811 C C . SER A 1 225 ? -21.684 -6.348 -17.865 1.00 41.31 225 SER A C 1
ATOM 1813 O O . SER A 1 225 ? -21.098 -5.269 -17.819 1.00 41.31 225 SER A O 1
ATOM 1815 N N . ASN A 1 226 ? -21.896 -7.019 -18.998 1.00 40.00 226 ASN A N 1
ATOM 1816 C CA . ASN A 1 226 ? -21.418 -6.598 -20.326 1.00 40.00 226 ASN A CA 1
ATOM 1817 C C . ASN A 1 226 ? -21.868 -5.182 -20.765 1.00 40.00 226 ASN A C 1
ATOM 1819 O O . ASN A 1 226 ? -21.634 -4.773 -21.902 1.00 40.00 226 ASN A O 1
ATOM 1823 N N . TYR A 1 227 ? -22.521 -4.421 -19.892 1.00 42.66 227 TYR A N 1
ATOM 1824 C CA . TYR A 1 227 ? -22.593 -2.978 -19.982 1.00 42.66 227 TYR A CA 1
ATOM 1825 C C . TYR A 1 227 ? -21.174 -2.406 -19.909 1.00 42.66 227 TYR A C 1
ATOM 1827 O O . TYR A 1 227 ? -20.575 -2.301 -18.841 1.00 42.66 227 TYR A O 1
ATOM 1835 N N . LYS A 1 228 ? -20.648 -2.046 -21.088 1.00 34.34 228 LYS A N 1
ATOM 1836 C CA . LYS A 1 228 ? -19.569 -1.068 -21.253 1.00 34.34 228 LYS A CA 1
ATOM 1837 C C . LYS A 1 228 ? -19.706 -0.008 -20.162 1.00 34.34 228 LYS A C 1
ATOM 1839 O O . LYS A 1 228 ? -20.700 0.715 -20.149 1.00 34.34 228 LYS A O 1
ATOM 1844 N N . CYS A 1 229 ? -18.721 0.063 -19.270 1.00 33.50 229 CYS A N 1
ATOM 1845 C CA . CYS A 1 229 ? -18.517 1.235 -18.433 1.00 33.50 229 CYS A CA 1
ATOM 1846 C C . CYS A 1 229 ? -18.475 2.437 -19.393 1.00 33.50 229 CYS A C 1
ATOM 1848 O O . CYS A 1 229 ? -17.624 2.425 -20.292 1.00 33.50 229 CYS A O 1
ATOM 1850 N N . PRO A 1 230 ? -19.404 3.407 -19.314 1.00 35.59 230 PRO A N 1
ATOM 1851 C CA . PRO A 1 230 ? -19.245 4.656 -20.033 1.00 35.59 230 PRO A CA 1
ATOM 1852 C C . PRO A 1 230 ? -17.983 5.280 -19.451 1.00 35.59 230 PRO A C 1
ATOM 1854 O O . PRO A 1 230 ? -17.956 5.681 -18.290 1.00 35.59 230 PRO A O 1
ATOM 1857 N N . ILE A 1 231 ? -16.903 5.242 -20.222 1.00 40.81 231 ILE A N 1
ATOM 1858 C CA . ILE A 1 231 ? -15.713 6.026 -19.935 1.00 40.81 231 ILE A CA 1
ATOM 1859 C C . ILE A 1 231 ? -16.205 7.470 -19.899 1.00 40.81 231 ILE A C 1
ATOM 1861 O O . ILE A 1 231 ? -16.671 7.954 -20.924 1.00 40.81 231 ILE A O 1
ATOM 1865 N N . GLU A 1 232 ? -16.190 8.075 -18.712 1.00 46.97 232 GLU A N 1
ATOM 1866 C CA . GLU A 1 232 ? -16.096 9.519 -18.469 1.00 46.97 232 GLU A CA 1
ATOM 1867 C C . GLU A 1 232 ? -16.651 10.398 -19.613 1.00 46.97 232 GLU A C 1
ATOM 1869 O O . GLU A 1 232 ? -15.914 11.071 -20.326 1.00 46.97 232 GLU A O 1
ATOM 1874 N N . GLU A 1 233 ? -17.975 10.390 -19.810 1.00 47.44 233 GLU A N 1
ATOM 1875 C CA . GLU A 1 233 ? -18.666 11.348 -20.692 1.00 47.44 233 GLU A CA 1
ATOM 1876 C C . GLU A 1 233 ? -19.076 12.636 -19.951 1.00 47.44 233 GLU A C 1
ATOM 1878 O O . GLU A 1 233 ? -19.728 13.494 -20.542 1.00 47.44 233 GLU A O 1
ATOM 1883 N N . GLU A 1 234 ? -18.684 12.825 -18.684 1.00 50.47 234 GLU A N 1
ATOM 1884 C CA . GLU A 1 234 ? -18.976 14.076 -17.962 1.00 50.47 234 GLU A CA 1
ATOM 1885 C C . GLU A 1 234 ? -18.183 15.270 -18.524 1.00 50.47 234 GLU A C 1
ATOM 1887 O O . GLU A 1 234 ? -18.770 16.332 -18.718 1.00 50.47 234 GLU A O 1
ATOM 1892 N N . ASP A 1 235 ? -16.933 15.083 -18.969 1.00 49.41 235 ASP A N 1
ATOM 1893 C CA . ASP A 1 235 ? -16.168 16.147 -19.654 1.00 49.41 235 ASP A CA 1
ATOM 1894 C C . ASP A 1 235 ? -16.610 16.380 -21.114 1.00 49.41 235 ASP A C 1
ATOM 1896 O O . ASP A 1 235 ? -16.274 17.393 -21.735 1.00 49.41 235 ASP A O 1
ATOM 1900 N N . ASN A 1 236 ? -17.395 15.459 -21.685 1.00 55.03 236 ASN A N 1
ATOM 1901 C CA . ASN A 1 236 ? -17.911 15.582 -23.050 1.00 55.03 236 ASN A CA 1
ATOM 1902 C C . ASN A 1 236 ? -19.327 16.174 -23.089 1.00 55.03 236 ASN A C 1
ATOM 1904 O O . ASN A 1 236 ? -19.716 16.739 -24.111 1.00 55.03 236 ASN A O 1
ATOM 1908 N N . ALA A 1 237 ? -20.087 16.097 -21.991 1.00 61.06 237 ALA A N 1
ATOM 1909 C CA . ALA A 1 237 ? -21.414 16.697 -21.885 1.00 61.06 237 ALA A CA 1
ATOM 1910 C C . ALA A 1 237 ? -21.347 18.234 -21.928 1.00 61.06 237 ALA A C 1
ATOM 1912 O O . ALA A 1 237 ? -22.046 18.837 -22.745 1.00 61.06 237 ALA A O 1
ATOM 1913 N N . GLU A 1 238 ? -20.440 18.862 -21.168 1.00 64.56 238 GLU A N 1
ATOM 1914 C CA . GLU A 1 238 ? -20.238 20.320 -21.222 1.00 64.56 238 GLU A CA 1
ATOM 1915 C C . GLU A 1 238 ? -19.729 20.779 -22.597 1.00 64.56 238 GLU A C 1
ATOM 1917 O O . GLU A 1 238 ? -20.207 21.780 -23.138 1.00 64.56 238 GLU A O 1
ATOM 1922 N N . GLN A 1 239 ? -18.824 20.023 -23.232 1.00 62.16 239 GLN A N 1
ATOM 1923 C CA . GLN A 1 239 ? -18.350 20.352 -24.581 1.00 62.16 239 GLN A CA 1
ATOM 1924 C C . GLN A 1 239 ? -19.428 20.161 -25.657 1.00 62.16 239 GLN A C 1
ATOM 1926 O O . GLN A 1 239 ? -19.498 20.955 -26.603 1.00 62.16 239 GLN A O 1
ATOM 1931 N N . LEU A 1 240 ? -20.306 19.158 -25.532 1.00 67.00 240 LEU A N 1
ATOM 1932 C CA . LEU A 1 240 ? -21.458 18.999 -26.424 1.00 67.00 240 LEU A CA 1
ATOM 1933 C C . LEU A 1 240 ? -22.494 20.111 -26.230 1.00 67.00 240 LEU A C 1
ATOM 1935 O O . LEU A 1 240 ? -23.106 20.541 -27.213 1.00 67.00 240 LEU A O 1
ATOM 1939 N N . GLU A 1 241 ? -22.684 20.594 -25.004 1.00 74.75 241 GLU A N 1
ATOM 1940 C CA . GLU A 1 241 ? -23.621 21.676 -24.701 1.00 74.75 241 GLU A CA 1
ATOM 1941 C C . GLU A 1 241 ? -23.100 23.029 -25.219 1.00 74.75 241 GLU A C 1
ATOM 1943 O O . GLU A 1 241 ? -23.818 23.732 -25.938 1.00 74.75 241 GLU A O 1
ATOM 1948 N N . LEU A 1 242 ? -21.805 23.321 -25.041 1.00 73.19 242 LEU A N 1
ATOM 1949 C CA . LEU A 1 242 ? -21.118 24.468 -25.657 1.00 73.19 242 LEU A CA 1
ATOM 1950 C C . LEU A 1 242 ? -21.172 24.436 -27.191 1.00 73.19 242 LEU A C 1
ATOM 1952 O O . LEU A 1 242 ? -21.369 25.473 -27.838 1.00 73.19 242 LEU A O 1
ATOM 1956 N N . LYS A 1 243 ? -21.042 23.250 -27.797 1.00 75.19 243 LYS A N 1
ATOM 1957 C CA . LYS A 1 243 ? -21.134 23.075 -29.255 1.00 75.19 243 LYS A CA 1
ATOM 1958 C C . LYS A 1 243 ? -22.566 23.255 -29.770 1.00 75.19 243 LYS A C 1
ATOM 1960 O O . LYS A 1 243 ? -22.747 23.802 -30.859 1.00 75.19 243 LYS A O 1
ATOM 1965 N N . ARG A 1 244 ? -23.585 22.862 -28.993 1.00 77.00 244 ARG A N 1
ATOM 1966 C CA . ARG A 1 244 ? -25.005 23.121 -29.304 1.00 77.00 244 ARG A CA 1
ATOM 1967 C C . ARG A 1 244 ? -25.354 24.606 -29.220 1.00 77.00 244 ARG A C 1
ATOM 1969 O O . ARG A 1 244 ? -26.050 25.094 -30.110 1.00 77.00 244 ARG A O 1
ATOM 1976 N N . MET A 1 245 ? -24.832 25.337 -28.234 1.00 74.12 245 MET A N 1
ATOM 1977 C CA . MET A 1 245 ? -25.052 26.787 -28.139 1.00 74.12 245 MET A CA 1
ATOM 1978 C C . MET A 1 245 ? -24.472 27.536 -29.351 1.00 74.12 245 MET A C 1
ATOM 1980 O O . MET A 1 245 ? -25.173 28.335 -29.967 1.00 74.12 245 MET A O 1
ATOM 1984 N N . HIS A 1 246 ? -23.258 27.195 -29.796 1.00 72.81 246 HIS A N 1
ATOM 1985 C CA . HIS A 1 246 ? -22.631 27.844 -30.960 1.00 72.81 246 HIS A CA 1
ATOM 1986 C C . HIS A 1 246 ? -23.310 27.538 -32.309 1.00 72.81 246 HIS A C 1
ATOM 1988 O O . HIS A 1 246 ? -23.165 28.302 -33.267 1.00 72.81 246 HIS A O 1
ATOM 1994 N N . LEU A 1 247 ? -24.035 26.422 -32.421 1.00 69.44 247 LEU A N 1
ATOM 1995 C CA . LEU A 1 247 ? -24.786 26.074 -33.633 1.00 69.44 247 LEU A CA 1
ATOM 1996 C C . LEU A 1 247 ? -26.108 26.847 -33.744 1.00 69.44 247 LEU A C 1
ATOM 1998 O O . LEU A 1 247 ? -26.500 27.209 -34.855 1.00 69.44 247 LEU A O 1
ATOM 2002 N N . ASN A 1 248 ? -26.754 27.167 -32.620 1.00 65.81 248 ASN A N 1
ATOM 2003 C CA . ASN A 1 248 ? -27.996 27.945 -32.616 1.00 65.81 248 ASN A CA 1
ATOM 2004 C C . ASN A 1 248 ? -27.774 29.435 -32.934 1.00 65.81 248 ASN A C 1
ATOM 2006 O O . ASN A 1 248 ? -28.614 30.042 -33.602 1.00 65.81 248 ASN A O 1
ATOM 2010 N N . ASP A 1 249 ? -26.623 30.007 -32.575 1.00 63.47 249 ASP A N 1
ATOM 2011 C CA . ASP A 1 249 ? -26.301 31.402 -32.920 1.00 63.47 249 ASP A CA 1
ATOM 2012 C C . ASP A 1 249 ? -26.065 31.612 -34.425 1.00 63.47 249 ASP A C 1
ATOM 2014 O O . ASP A 1 249 ? -26.416 32.659 -34.975 1.00 63.47 249 ASP A O 1
ATOM 2018 N N . LYS A 1 250 ? -25.558 30.596 -35.136 1.00 59.59 250 LYS A N 1
ATOM 2019 C CA . LYS A 1 250 ? -25.372 30.660 -36.598 1.00 59.59 250 LYS A CA 1
ATOM 2020 C C . LYS A 1 250 ? -26.674 30.518 -37.389 1.00 59.59 250 LYS A C 1
ATOM 2022 O O . LYS A 1 250 ? -26.754 31.006 -38.514 1.00 59.59 250 LYS A O 1
ATOM 2027 N N . ALA A 1 251 ? -27.700 29.881 -36.825 1.00 58.25 251 ALA A N 1
ATOM 2028 C CA . ALA A 1 251 ? -28.996 29.746 -37.491 1.00 58.25 251 ALA A CA 1
ATOM 2029 C C . ALA A 1 251 ? -29.785 31.071 -37.503 1.00 58.25 251 ALA A C 1
ATOM 2031 O O . ALA A 1 251 ? -30.501 31.357 -38.465 1.00 58.25 251 ALA A O 1
ATOM 2032 N N . SER A 1 252 ? -29.599 31.915 -36.484 1.00 58.44 252 SER A N 1
ATOM 2033 C CA . SER A 1 252 ? -30.328 33.182 -36.325 1.00 58.44 252 SER A CA 1
ATOM 2034 C C . SER A 1 252 ? -29.830 34.315 -37.233 1.00 58.44 252 SER A C 1
ATOM 2036 O O . SER A 1 252 ? -30.570 35.260 -37.492 1.00 58.44 252 SER A O 1
ATOM 2038 N N . THR A 1 253 ? -28.617 34.222 -37.785 1.00 56.47 253 THR A N 1
ATOM 2039 C CA . THR A 1 253 ? -28.038 35.269 -38.653 1.00 56.47 253 THR A CA 1
ATOM 2040 C C . THR A 1 253 ? -28.369 35.112 -40.143 1.00 56.47 253 THR A C 1
ATOM 2042 O O . THR A 1 253 ? -28.035 35.988 -40.934 1.00 56.47 253 THR A O 1
ATOM 2045 N N . SER A 1 254 ? -29.052 34.035 -40.552 1.00 55.41 254 SER A N 1
ATOM 2046 C CA . SER A 1 254 ? -29.340 33.757 -41.973 1.00 55.41 254 SER A CA 1
ATOM 2047 C C . SER A 1 254 ? -30.698 34.266 -42.484 1.00 55.41 254 SER A C 1
ATOM 2049 O O . SER A 1 254 ? -31.025 34.057 -43.649 1.00 55.41 254 SER A O 1
ATOM 2051 N N . LYS A 1 255 ? -31.501 34.945 -41.651 1.00 57.00 255 LYS A N 1
ATOM 2052 C CA . LYS A 1 255 ? -32.906 35.273 -41.976 1.00 57.00 255 LYS A CA 1
ATOM 2053 C C . LYS A 1 255 ? -33.205 36.734 -42.340 1.00 57.00 255 LYS A C 1
ATOM 2055 O O . LYS A 1 255 ? -34.371 37.111 -42.355 1.00 57.00 255 LYS A O 1
ATOM 2060 N N . VAL A 1 256 ? -32.198 37.550 -42.660 1.00 58.94 256 VAL A N 1
ATOM 2061 C CA . VAL A 1 256 ? -32.404 38.974 -43.004 1.00 58.94 256 VAL A CA 1
ATOM 2062 C C . VAL A 1 256 ? -31.698 39.355 -44.308 1.00 58.94 256 VAL A C 1
ATOM 2064 O O . VAL A 1 256 ? -30.911 40.286 -44.316 1.00 58.94 256 VAL A O 1
ATOM 2067 N N . VAL A 1 257 ? -31.934 38.645 -45.417 1.00 58.41 257 VAL A N 1
ATOM 2068 C CA . VAL A 1 257 ? -31.667 39.184 -46.771 1.00 58.41 257 VAL A CA 1
ATOM 2069 C C . VAL A 1 257 ? -32.591 38.513 -47.800 1.00 58.41 257 VAL A C 1
ATOM 2071 O O . VAL A 1 257 ? -32.145 37.664 -48.564 1.00 58.41 257 VAL A O 1
ATOM 2074 N N . SER A 1 258 ? -33.883 38.852 -47.823 1.00 55.69 258 SER A N 1
ATOM 2075 C CA . SER A 1 258 ? -34.720 38.668 -49.027 1.00 55.69 258 SER A CA 1
ATOM 2076 C C . SER A 1 258 ? -36.066 39.396 -48.919 1.00 55.69 258 SER A C 1
ATOM 2078 O O . SER A 1 258 ? -37.113 38.766 -49.017 1.00 55.69 258 SER A O 1
ATOM 2080 N N . GLU A 1 259 ? -36.058 40.709 -48.709 1.00 51.03 259 GLU A N 1
ATOM 2081 C CA . GLU A 1 259 ? -37.201 41.567 -49.052 1.00 51.03 259 GLU A CA 1
ATOM 2082 C C . GLU A 1 259 ? -36.657 42.893 -49.590 1.00 51.03 259 GLU A C 1
ATOM 2084 O O . GLU A 1 259 ? -36.347 43.812 -48.834 1.00 51.03 259 GLU A O 1
ATOM 2089 N N . THR A 1 260 ? -36.429 42.943 -50.904 1.00 53.09 260 THR A N 1
ATOM 2090 C CA . THR A 1 260 ? -36.578 44.128 -51.771 1.00 53.09 260 THR A CA 1
ATOM 2091 C C . THR A 1 260 ? -36.437 43.728 -53.232 1.00 53.09 260 THR A C 1
ATOM 2093 O O . THR A 1 260 ? -35.548 42.902 -53.536 1.00 53.09 260 THR A O 1
#

Secondary structure (DSSP, 8-state):
------TT-------SS--TTSPP-EEEEEEEEPSTT-B-STTTTTTSTT-S-GGG-EEEEEEE--SSHHHHHHHHHHHHHHHHHHHHH--SSEEE-SEEEETTEEEEEEEEESEEE-SSPPPS-TTS--HHHHHHHHHHHTT----GGGHHHHHHHTTTEEE----EEETTEEPPHHHHHHHHTT-EEEEEEEEEEEEETTEEEEEEEEEEEEEEE--------SS------HHHHHHHHHHHHHHHHHHHTTSSS---

Foldseek 3Di:
DDDDDDLPPDPDDPDPDPPPPDDFDKDKAKFWWALPQQQLALQGCCPPPNDDQSQQHKGKTKGDADPPPVSNVVRVVVLVSVVVVCVVVQPFPAEADLWDQDPRGIIGMAMDGQKDFDPDAADPDPPDDPPVVVVVLCVQCVPRDDDPVCVVVVNSCSRTIGGDRDQEDEPNDGDHNNCCSQFSHRFIKMFIWGWDWDDDPRYIYIHTYTPHIYGPGTGDNPPPPPPDDPPDCVVVVVVVVVVVVVVVVVVVPPPPPDDD

Mean predicted aligned error: 11.4 Å